Protein AF-A0A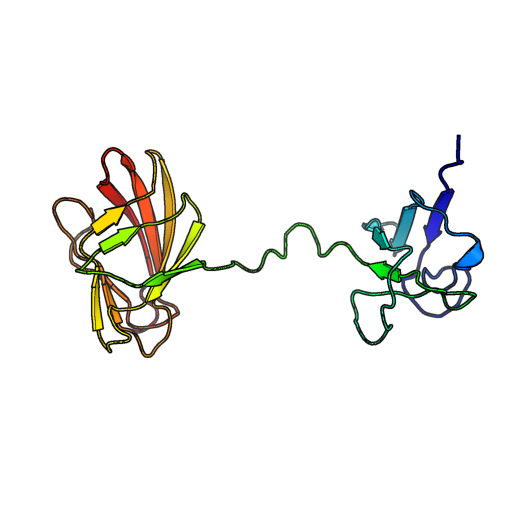6M3K9Q8-F1 (afdb_monomer)

pLDDT: mean 86.96, std 12.34, range [48.69, 98.62]

Organism: NCBI:txid1070528

Sequence (184 aa):
MTDIIVYKKTARTGGGAGAVDGIDGATIVNGSFVFVFMSNRLYGPYIINTSGGGSENDPLILVPDANPGSIDFTLPAIIGKQEAIFEEKTISSGAVTLVGPGNYDIDTESDDATDDLESIAGLNEGEKAILRPESDARTVVVKNNSVIKLQSIDFTMNSQYDLIGIVGLGGGIVQELWRSSCGD

Foldseek 3Di:
DDDAAEAEAADDDDLDPRHPLVDALVPDDPNHWYWYAYPNDTPAIWDKDNQAPDDVVDVQWHAHPHNRPRIITGDPPPPPPPPQDADEFEDDPLETEDQFAGEHAYAYPPNDQEDENAFYHNYAAFTKYKYAHNALSHKYWYACDDAEHEPDGIDIRNHRPKMWMWGDRPPRHIYTPDIDDPDD

Radius of gyration: 24.58 Å; Cα contacts (8 Å, |Δi|>4): 458; chains: 1; bounding box: 51×37×58 Å

Nearest PDB structures (foldseek):
  5iv7-assembly1_F  TM=5.547E-01  e=1.397E-02  Tequatrovirus T4
  4gqa-assembly2_C-3  TM=3.389E-01  e=6.390E+00  Klebsiella pneumoniae 342
  4gqa-assembly2_D  TM=3.445E-01  e=7.968E+00  Klebsiella pneumoniae 342

Secondary structure (DSSP, 8-state):
-PPPPEEEESBSSSSSTTBSTTSBGGG--TT-EEEEEETTEEEEEEEEETT----TTSTTEE--SBS-TT-EEE----TT-----EEEEE-BTTEEE--SSEEEEEEPGGG-SEEEE-EEESPPTT-EEEEEESSTT-EEEE--SSSEE-SSS-EEE-STT-EEEEEEEETTEEEEEEEE----

Structure (mmCIF, N/CA/C/O backbone):
data_AF-A0A6M3K9Q8-F1
#
_entry.id   AF-A0A6M3K9Q8-F1
#
loop_
_atom_site.group_PDB
_atom_site.id
_atom_site.type_symbol
_atom_site.label_atom_id
_atom_site.label_alt_id
_atom_site.label_comp_id
_atom_site.label_asym_id
_atom_site.label_entity_id
_atom_site.label_seq_id
_atom_site.pdbx_PDB_ins_code
_atom_site.Cartn_x
_atom_site.Cartn_y
_atom_site.Cartn_z
_atom_site.occupancy
_atom_site.B_iso_or_equiv
_atom_site.auth_seq_id
_atom_site.auth_comp_id
_atom_site.auth_asym_id
_atom_site.auth_atom_id
_atom_site.pdbx_PDB_model_num
ATOM 1 N N . MET A 1 1 ? 17.496 21.453 -36.275 1.00 57.22 1 MET A N 1
ATOM 2 C CA . MET A 1 1 ? 16.616 20.504 -35.567 1.00 57.22 1 MET A CA 1
ATOM 3 C C . MET A 1 1 ? 17.353 19.182 -35.617 1.00 57.22 1 MET A C 1
ATOM 5 O O . MET A 1 1 ? 17.794 18.833 -36.702 1.00 57.22 1 MET A O 1
ATOM 9 N N . THR A 1 2 ? 17.655 18.560 -34.482 1.00 68.19 2 THR A N 1
ATOM 10 C CA . THR A 1 2 ? 18.297 17.238 -34.483 1.00 68.19 2 THR A CA 1
ATOM 11 C C . THR A 1 2 ? 17.294 16.217 -34.995 1.00 68.19 2 THR A C 1
ATOM 13 O O . THR A 1 2 ? 16.146 16.223 -34.548 1.00 68.19 2 THR A O 1
ATOM 16 N N . ASP A 1 3 ? 17.709 15.387 -35.946 1.00 78.88 3 ASP A N 1
ATOM 17 C CA . ASP A 1 3 ? 16.861 14.319 -36.459 1.00 78.88 3 ASP A CA 1
ATOM 18 C C . ASP A 1 3 ? 16.562 13.316 -35.342 1.00 78.88 3 ASP A C 1
ATOM 20 O O . ASP A 1 3 ? 17.431 12.966 -34.541 1.00 78.88 3 ASP A O 1
ATOM 24 N N . ILE A 1 4 ? 15.312 12.862 -35.279 1.00 76.94 4 ILE A N 1
ATOM 25 C CA . ILE A 1 4 ? 14.912 11.779 -34.383 1.00 76.94 4 ILE A CA 1
ATOM 26 C C . ILE A 1 4 ? 15.349 10.470 -35.034 1.00 76.94 4 ILE A C 1
ATOM 28 O O . ILE A 1 4 ? 14.902 10.145 -36.136 1.00 76.94 4 ILE A O 1
ATOM 32 N N . ILE A 1 5 ? 16.190 9.701 -34.342 1.00 82.69 5 ILE A N 1
ATOM 33 C CA . ILE A 1 5 ? 16.616 8.381 -34.806 1.00 82.69 5 ILE A CA 1
ATOM 34 C C . ILE A 1 5 ? 15.753 7.311 -34.135 1.00 82.69 5 ILE A C 1
ATOM 36 O O . ILE A 1 5 ? 15.603 7.279 -32.911 1.00 82.69 5 ILE A O 1
ATOM 40 N N . VAL A 1 6 ? 15.183 6.426 -34.955 1.00 84.69 6 VAL A N 1
ATOM 41 C CA . VAL A 1 6 ? 14.354 5.304 -34.506 1.00 84.69 6 VAL A CA 1
ATOM 42 C C . VAL A 1 6 ? 15.027 3.991 -34.882 1.00 84.69 6 VAL A C 1
ATOM 44 O O . VAL A 1 6 ? 15.181 3.676 -36.062 1.00 84.69 6 VAL A O 1
ATOM 47 N N . TYR A 1 7 ? 15.376 3.192 -33.877 1.00 87.31 7 TYR A N 1
ATOM 48 C CA . TYR A 1 7 ? 15.953 1.866 -34.067 1.00 87.31 7 TYR A CA 1
ATOM 49 C C . TYR A 1 7 ? 14.874 0.789 -33.957 1.00 87.31 7 TYR A C 1
ATOM 51 O O . TYR A 1 7 ? 14.136 0.720 -32.973 1.00 87.31 7 TYR A O 1
ATOM 59 N N . LYS A 1 8 ? 14.807 -0.091 -34.959 1.00 89.31 8 LYS A N 1
ATOM 60 C CA . LYS A 1 8 ? 13.946 -1.279 -34.955 1.00 89.31 8 LYS A CA 1
ATOM 61 C C . LYS A 1 8 ? 14.800 -2.527 -34.765 1.00 89.31 8 LYS A C 1
ATOM 63 O O . LYS A 1 8 ? 15.604 -2.851 -35.637 1.00 89.31 8 LYS A O 1
ATOM 68 N N . LYS A 1 9 ? 14.593 -3.244 -33.663 1.00 90.19 9 LYS A N 1
ATOM 69 C CA . LYS A 1 9 ? 15.330 -4.467 -33.312 1.00 90.19 9 LYS A CA 1
ATOM 70 C C . LYS A 1 9 ? 14.391 -5.650 -33.110 1.00 90.19 9 LYS A C 1
ATOM 72 O O . LYS A 1 9 ? 13.179 -5.477 -33.011 1.00 90.19 9 LYS A O 1
ATOM 77 N N . THR A 1 10 ? 14.944 -6.858 -33.116 1.00 88.81 10 THR A N 1
ATOM 78 C CA . THR A 1 10 ? 14.188 -8.127 -33.053 1.00 88.81 10 THR A CA 1
ATOM 79 C C . THR A 1 10 ? 14.644 -9.080 -31.954 1.00 88.81 10 THR A C 1
ATOM 81 O O . THR A 1 10 ? 13.968 -10.065 -31.679 1.00 88.81 10 THR A O 1
ATOM 84 N N . ALA A 1 11 ? 15.752 -8.763 -31.293 1.00 84.69 11 ALA A N 1
ATOM 85 C CA . ALA A 1 11 ? 16.248 -9.430 -30.102 1.00 84.69 11 ALA A CA 1
ATOM 86 C C . ALA A 1 11 ? 16.653 -8.372 -29.069 1.00 84.69 11 ALA A C 1
ATOM 88 O O . ALA A 1 11 ? 16.852 -7.207 -29.415 1.00 84.69 11 ALA A O 1
ATOM 89 N N . ARG A 1 12 ? 16.743 -8.773 -27.800 1.00 80.56 12 ARG A N 1
ATOM 90 C CA . ARG A 1 12 ? 17.227 -7.905 -26.719 1.00 80.56 12 ARG A CA 1
ATOM 91 C C . ARG A 1 12 ? 18.750 -7.919 -26.658 1.00 80.56 12 ARG A C 1
ATOM 93 O O . ARG A 1 12 ? 19.350 -6.859 -26.750 1.00 80.56 12 ARG A O 1
ATOM 100 N N . THR A 1 13 ? 19.323 -9.116 -26.577 1.00 79.06 13 THR A N 1
ATOM 101 C CA . THR A 1 13 ? 20.760 -9.351 -26.426 1.00 79.06 13 THR A CA 1
ATOM 102 C C . THR A 1 13 ? 21.303 -10.313 -27.484 1.00 79.06 13 THR A C 1
ATOM 104 O O . THR A 1 13 ? 20.529 -10.940 -28.220 1.00 79.06 13 THR A O 1
ATOM 107 N N . GLY A 1 14 ? 22.626 -10.468 -27.530 1.00 76.06 14 GLY A N 1
ATOM 108 C CA . GLY A 1 14 ? 23.339 -11.482 -28.307 1.00 76.06 14 GLY A CA 1
ATOM 109 C C . GLY A 1 14 ? 24.253 -10.919 -29.392 1.00 76.06 14 GLY A C 1
ATOM 110 O O . GLY A 1 14 ? 24.644 -11.681 -30.278 1.00 76.06 14 GLY A O 1
ATOM 111 N N . GLY A 1 15 ? 24.535 -9.610 -29.372 1.00 66.31 15 GLY A N 1
ATOM 112 C CA . GLY A 1 15 ? 25.542 -8.914 -30.189 1.00 66.31 15 GLY A CA 1
ATOM 113 C C . GLY A 1 15 ? 25.409 -8.991 -31.713 1.00 66.31 15 GLY A C 1
ATOM 114 O O . GLY A 1 15 ? 26.216 -8.440 -32.460 1.00 66.31 15 GLY A O 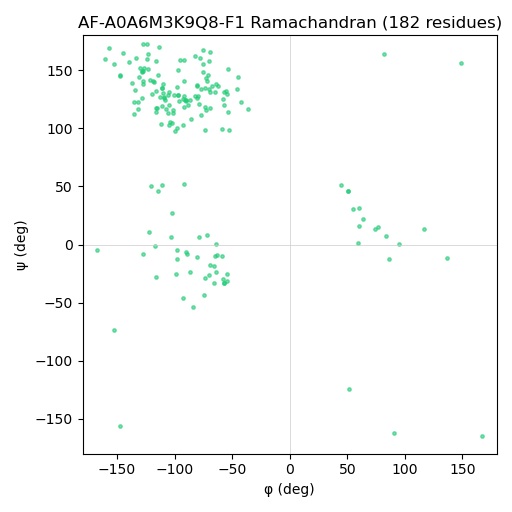1
ATOM 115 N N . GLY A 1 16 ? 24.379 -9.665 -32.223 1.00 77.31 16 GLY A N 1
ATOM 116 C CA . GLY A 1 16 ? 24.034 -9.670 -33.640 1.00 77.31 16 GLY A CA 1
ATOM 117 C C . GLY A 1 16 ? 23.302 -8.390 -34.056 1.00 77.31 16 GLY A C 1
ATOM 118 O O . GLY A 1 16 ? 22.655 -7.730 -33.249 1.00 77.31 16 GLY A O 1
ATOM 119 N N . ALA A 1 17 ? 23.291 -8.080 -35.358 1.00 78.38 17 ALA A N 1
ATOM 120 C CA . ALA A 1 17 ? 22.649 -6.872 -35.905 1.00 78.38 17 ALA A CA 1
ATOM 121 C C . ALA A 1 17 ? 21.161 -6.699 -35.512 1.00 78.38 17 ALA A C 1
ATOM 123 O O . ALA A 1 17 ? 20.640 -5.578 -35.479 1.00 78.38 17 ALA A O 1
ATOM 124 N N . GLY A 1 18 ? 20.476 -7.808 -35.208 1.00 83.44 18 GLY A N 1
ATOM 125 C CA . GLY A 1 18 ? 19.082 -7.838 -34.773 1.00 83.44 18 GLY A CA 1
ATOM 126 C C . GLY A 1 18 ? 18.850 -7.510 -33.295 1.00 83.44 18 GLY A C 1
ATOM 127 O O . GLY A 1 18 ? 17.689 -7.325 -32.929 1.00 83.44 18 GLY A O 1
ATOM 128 N N . ALA A 1 19 ? 19.895 -7.430 -32.471 1.00 87.44 19 ALA A N 1
ATOM 129 C CA . ALA A 1 19 ? 19.804 -7.185 -31.037 1.00 87.44 19 ALA A CA 1
ATOM 130 C C . ALA A 1 19 ? 19.972 -5.692 -30.675 1.00 87.44 19 ALA A C 1
ATOM 132 O O . ALA A 1 19 ? 20.443 -4.892 -31.498 1.00 87.44 19 ALA A O 1
ATOM 133 N N . VAL A 1 20 ? 19.482 -5.300 -29.494 1.00 86.69 20 VAL A N 1
ATOM 134 C CA . VAL A 1 20 ? 19.530 -3.909 -29.003 1.00 86.69 20 VAL A CA 1
ATOM 135 C C . VAL A 1 20 ? 20.935 -3.535 -28.552 1.00 86.69 20 VAL A C 1
ATOM 137 O O . VAL A 1 20 ? 21.405 -2.468 -28.933 1.00 86.69 20 VAL A O 1
ATOM 140 N N . ASP A 1 21 ? 21.603 -4.427 -27.823 1.00 86.12 21 ASP A N 1
ATOM 141 C CA . ASP A 1 21 ? 23.028 -4.327 -27.471 1.00 86.12 21 ASP A CA 1
ATOM 142 C C . ASP A 1 21 ? 23.922 -4.162 -28.717 1.00 86.12 21 ASP A C 1
ATOM 144 O O . ASP A 1 21 ? 24.876 -3.398 -28.708 1.00 86.12 21 ASP A O 1
ATOM 148 N N . GLY A 1 22 ? 23.540 -4.729 -29.862 1.00 86.56 22 GLY A N 1
ATOM 149 C CA . GLY A 1 22 ? 24.239 -4.523 -31.137 1.00 86.56 22 GLY A CA 1
ATOM 150 C C . GLY A 1 22 ? 24.070 -3.138 -31.797 1.00 86.56 22 GLY A C 1
ATOM 151 O O . GLY A 1 22 ? 24.413 -2.987 -32.972 1.00 86.56 22 GLY A O 1
ATOM 152 N N . ILE A 1 23 ? 23.455 -2.140 -31.150 1.00 88.50 23 ILE A N 1
ATOM 153 C CA . ILE A 1 23 ? 23.447 -0.741 -31.629 1.00 88.50 23 ILE A CA 1
ATOM 154 C C . ILE A 1 23 ? 24.774 -0.090 -31.238 1.00 88.50 23 ILE A C 1
ATOM 156 O O . ILE A 1 23 ? 25.202 -0.240 -30.108 1.00 88.50 23 ILE A O 1
ATOM 160 N N . ASP A 1 24 ? 25.407 0.666 -32.135 1.00 89.12 24 ASP A N 1
ATOM 161 C CA . ASP A 1 24 ? 26.601 1.446 -31.790 1.00 89.12 24 ASP A CA 1
ATOM 162 C C . ASP A 1 24 ? 26.210 2.666 -30.941 1.00 89.12 24 ASP A C 1
ATOM 164 O O . ASP A 1 24 ? 25.482 3.548 -31.412 1.00 89.12 24 ASP A O 1
ATOM 168 N N . GLY A 1 25 ? 26.711 2.744 -29.708 1.00 86.56 25 GLY A N 1
ATOM 169 C CA . GLY A 1 25 ? 26.425 3.842 -28.788 1.00 86.56 25 GLY A CA 1
ATOM 170 C C . GLY A 1 25 ? 26.807 5.219 -29.339 1.00 86.56 25 GLY A C 1
ATOM 171 O O . GLY A 1 25 ? 26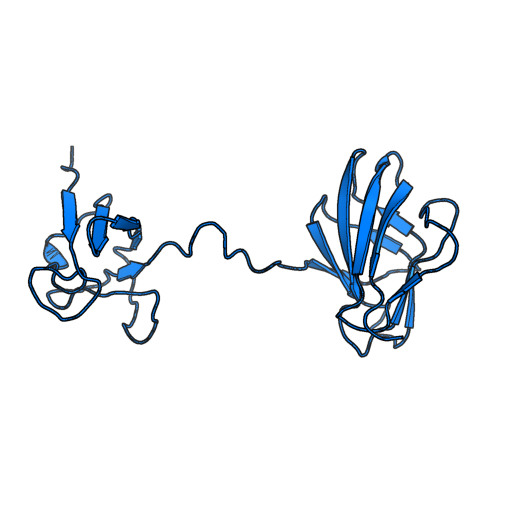.101 6.193 -29.090 1.00 86.56 25 GLY A O 1
ATOM 172 N N . ALA A 1 26 ? 27.828 5.317 -30.198 1.00 87.50 26 ALA A N 1
ATOM 173 C CA . ALA A 1 26 ? 28.233 6.587 -30.810 1.00 87.50 26 ALA A CA 1
ATOM 174 C C . ALA A 1 26 ? 27.172 7.177 -31.762 1.00 87.50 26 ALA A C 1
ATOM 176 O O . ALA A 1 26 ? 27.209 8.367 -32.076 1.00 87.50 26 ALA A O 1
ATOM 177 N N . THR A 1 27 ? 26.226 6.356 -32.227 1.00 86.56 27 THR A N 1
ATOM 178 C CA . THR A 1 27 ? 25.133 6.776 -33.122 1.00 86.56 27 THR A CA 1
ATOM 179 C C . THR A 1 27 ? 23.884 7.240 -32.372 1.00 86.56 27 THR A C 1
ATOM 181 O O . THR A 1 27 ? 22.930 7.734 -32.977 1.00 86.56 27 THR A O 1
ATOM 184 N N . ILE A 1 28 ? 23.871 7.096 -31.046 1.00 85.62 28 ILE A N 1
ATOM 185 C CA . ILE A 1 28 ? 22.727 7.421 -30.204 1.00 85.62 28 ILE A CA 1
ATOM 186 C C . ILE A 1 28 ? 22.819 8.881 -29.767 1.00 85.62 28 ILE A C 1
ATOM 188 O O . ILE A 1 28 ? 23.793 9.315 -29.158 1.00 85.62 28 ILE A O 1
ATOM 192 N N . VAL A 1 29 ? 21.765 9.641 -30.056 1.00 82.19 29 VAL A N 1
ATOM 193 C CA . VAL A 1 29 ? 21.628 11.044 -29.646 1.00 82.19 29 VAL A CA 1
ATOM 194 C C . VAL A 1 29 ? 20.454 11.214 -28.688 1.00 82.19 29 VAL A C 1
ATOM 196 O O . VAL A 1 29 ? 19.523 10.403 -28.684 1.00 82.19 29 VAL A O 1
ATOM 199 N N . ASN A 1 30 ? 20.470 12.284 -27.891 1.00 74.62 30 ASN A N 1
ATOM 200 C CA . ASN A 1 30 ? 19.369 12.603 -26.984 1.00 74.62 30 ASN A CA 1
ATOM 201 C C . ASN A 1 30 ? 18.032 12.697 -27.749 1.00 74.62 30 ASN A C 1
ATOM 203 O O . ASN A 1 30 ? 17.957 13.340 -28.797 1.00 74.62 30 ASN A O 1
ATOM 207 N N . GLY A 1 31 ? 16.990 12.044 -27.231 1.00 71.50 31 GLY A N 1
ATOM 208 C CA . GLY A 1 31 ? 15.682 11.934 -27.886 1.00 71.50 31 GLY A CA 1
ATOM 209 C C . GLY A 1 31 ? 15.556 10.817 -28.933 1.00 71.50 31 GLY A C 1
ATOM 210 O O . GLY A 1 31 ? 14.534 10.755 -29.614 1.00 71.50 31 GLY A O 1
ATOM 211 N N . SER A 1 32 ? 16.555 9.938 -29.080 1.00 82.25 32 SER A N 1
ATOM 212 C CA . SER A 1 32 ? 16.420 8.711 -29.884 1.00 82.25 32 SER A CA 1
ATOM 213 C C . SER A 1 32 ? 15.481 7.699 -29.211 1.00 82.25 32 SER A C 1
ATOM 215 O O . SER A 1 32 ? 15.301 7.716 -27.994 1.00 82.25 32 SER A O 1
ATOM 217 N N . PHE A 1 33 ? 14.916 6.778 -29.998 1.00 82.06 33 PHE A N 1
ATOM 218 C CA . PHE A 1 33 ? 14.041 5.711 -29.499 1.00 82.06 33 PHE A CA 1
ATOM 219 C C . PHE A 1 33 ? 14.462 4.345 -30.040 1.00 82.06 33 PHE A C 1
ATOM 221 O O . PHE A 1 33 ? 14.836 4.216 -31.208 1.00 82.06 33 PHE A O 1
ATOM 228 N N . VAL A 1 34 ? 14.324 3.302 -29.219 1.00 85.56 34 VAL A N 1
ATOM 229 C CA . VAL A 1 34 ? 14.496 1.907 -29.649 1.00 85.56 34 VAL A CA 1
ATOM 230 C C . VAL A 1 34 ? 13.208 1.131 -29.420 1.00 85.56 34 VAL A C 1
ATOM 232 O O . VAL A 1 34 ? 12.667 1.131 -28.317 1.00 85.56 34 VAL A O 1
ATOM 235 N N . PHE A 1 35 ? 12.747 0.428 -30.454 1.00 84.00 35 PHE A N 1
ATOM 236 C CA . PHE A 1 35 ? 11.621 -0.499 -30.386 1.00 84.00 35 PHE A CA 1
ATOM 237 C C . PHE A 1 35 ? 12.088 -1.924 -30.676 1.00 84.00 35 PHE A C 1
ATOM 239 O O . PHE A 1 35 ? 12.757 -2.178 -31.685 1.00 84.00 35 PHE A O 1
ATOM 246 N N . VAL A 1 36 ? 11.672 -2.869 -29.833 1.00 84.00 36 VAL A N 1
ATOM 247 C CA . VAL A 1 36 ? 11.976 -4.295 -30.014 1.00 84.00 36 VAL A CA 1
ATOM 248 C C . VAL A 1 36 ? 10.729 -5.062 -30.431 1.00 84.00 36 VAL A C 1
ATOM 250 O O . VAL A 1 36 ? 9.715 -5.048 -29.734 1.00 84.00 36 VAL A O 1
ATOM 253 N N . PHE A 1 37 ? 10.817 -5.765 -31.558 1.00 81.50 37 PHE A N 1
ATOM 254 C CA . PHE A 1 37 ? 9.775 -6.627 -32.103 1.00 81.50 37 PHE A CA 1
ATOM 255 C C . PHE A 1 37 ? 10.205 -8.091 -32.036 1.00 81.50 37 PHE A C 1
ATOM 257 O O . PHE A 1 37 ? 10.982 -8.549 -32.867 1.00 81.50 37 PHE A O 1
ATOM 264 N N . MET A 1 38 ? 9.664 -8.849 -31.088 1.00 79.56 38 MET A N 1
ATOM 265 C CA . MET A 1 38 ? 9.900 -10.292 -30.988 1.00 79.56 38 MET A CA 1
ATOM 266 C C . MET A 1 38 ? 8.654 -11.036 -31.462 1.00 79.56 38 MET A C 1
ATOM 268 O O . MET A 1 38 ? 7.549 -10.746 -31.008 1.00 79.56 38 MET A O 1
ATOM 272 N N . SE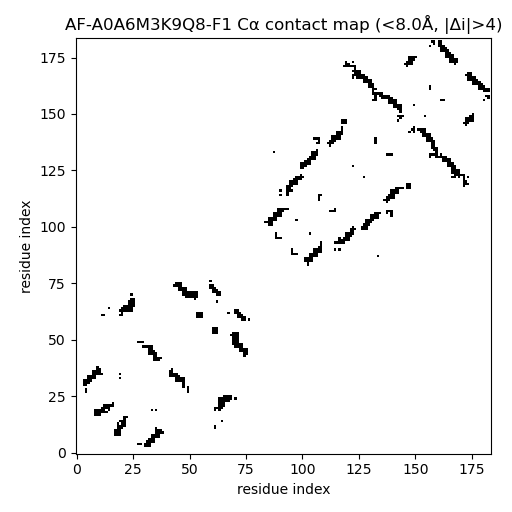R A 1 39 ? 8.810 -11.984 -32.390 1.00 83.69 39 SER A N 1
ATOM 273 C CA . SER A 1 39 ? 7.696 -12.787 -32.931 1.00 83.69 39 SER A CA 1
ATOM 274 C C . SER A 1 39 ? 6.503 -11.942 -33.418 1.00 83.69 39 SER A C 1
ATOM 276 O O . SER A 1 39 ? 5.353 -12.221 -33.086 1.00 83.69 39 SER A O 1
ATOM 278 N N . ASN A 1 40 ? 6.776 -10.868 -34.172 1.00 77.31 40 ASN A N 1
ATOM 279 C CA . ASN A 1 40 ? 5.787 -9.893 -34.665 1.00 77.31 40 ASN A CA 1
ATOM 280 C C . ASN A 1 40 ? 4.986 -9.140 -33.582 1.00 77.31 40 ASN A C 1
ATOM 282 O O . ASN A 1 40 ? 3.983 -8.501 -33.898 1.00 77.31 40 ASN A O 1
ATOM 286 N N . ARG A 1 41 ? 5.428 -9.154 -32.320 1.00 75.50 41 ARG A N 1
ATOM 287 C CA . ARG A 1 41 ? 4.856 -8.352 -31.231 1.00 75.50 41 ARG A CA 1
ATOM 288 C C . ARG A 1 41 ? 5.832 -7.270 -30.793 1.00 75.50 41 ARG A C 1
ATOM 290 O O . ARG A 1 41 ? 7.013 -7.548 -30.603 1.00 75.50 41 ARG A O 1
ATOM 297 N N . LEU A 1 42 ? 5.329 -6.050 -30.610 1.00 80.06 42 LEU A N 1
ATOM 298 C CA . LEU A 1 42 ? 6.087 -4.982 -29.967 1.00 80.06 42 LEU A CA 1
ATOM 299 C C . LEU A 1 42 ? 6.257 -5.331 -28.483 1.00 80.06 42 LEU A C 1
ATOM 301 O O . LEU A 1 42 ? 5.266 -5.455 -27.769 1.00 80.06 42 LEU A O 1
ATOM 305 N N . TYR A 1 43 ? 7.497 -5.511 -28.037 1.00 72.50 43 TYR A N 1
ATOM 306 C CA . TYR A 1 43 ? 7.816 -5.859 -26.650 1.00 72.50 43 TYR A CA 1
ATOM 307 C C . TYR A 1 43 ? 7.937 -4.624 -25.746 1.00 72.50 43 TYR A C 1
ATOM 309 O O . TYR A 1 43 ? 7.729 -4.716 -24.543 1.00 72.50 43 TYR A O 1
ATOM 317 N N . GLY A 1 44 ? 8.221 -3.460 -26.334 1.00 70.19 44 GLY A N 1
ATOM 318 C CA . GLY A 1 44 ? 8.197 -2.168 -25.650 1.00 70.19 44 GLY A CA 1
ATOM 319 C C . GLY A 1 44 ? 9.224 -1.185 -26.218 1.00 70.19 44 GLY A C 1
ATOM 320 O O . GLY A 1 44 ? 10.199 -1.617 -26.847 1.00 70.19 44 GLY A O 1
ATOM 321 N N . PRO A 1 45 ? 9.002 0.130 -26.044 1.00 75.06 45 PRO A N 1
ATOM 322 C CA . PRO A 1 45 ? 10.049 1.123 -26.232 1.00 75.06 45 PRO A CA 1
ATOM 323 C C . PRO A 1 45 ? 11.053 1.036 -25.076 1.00 75.06 45 PRO A C 1
ATOM 325 O O . PRO A 1 45 ? 10.651 0.854 -23.931 1.00 75.06 45 PRO A O 1
ATOM 328 N N . TYR A 1 46 ? 12.341 1.189 -25.363 1.00 78.44 46 TYR A N 1
ATOM 329 C CA . TYR A 1 46 ? 13.367 1.357 -24.331 1.00 78.44 46 TYR A CA 1
ATOM 330 C C . TYR A 1 46 ? 13.579 2.842 -24.059 1.00 78.44 46 TYR A C 1
ATOM 332 O O . TYR A 1 46 ? 13.586 3.649 -24.994 1.00 78.44 46 TYR A O 1
ATOM 340 N N . ILE A 1 47 ? 13.772 3.196 -22.790 1.00 77.06 47 ILE A N 1
ATOM 341 C CA . ILE A 1 47 ? 14.250 4.524 -22.415 1.00 77.06 47 ILE A CA 1
ATOM 342 C C . ILE A 1 47 ? 15.761 4.522 -22.608 1.00 77.06 47 ILE A C 1
ATOM 344 O O . ILE A 1 47 ? 16.461 3.661 -22.081 1.00 77.06 47 ILE A O 1
ATOM 348 N N . ILE A 1 48 ? 16.247 5.485 -23.382 1.00 80.94 48 ILE A N 1
ATOM 349 C CA . ILE A 1 48 ? 17.675 5.687 -23.597 1.00 80.94 48 ILE A CA 1
ATOM 350 C C . ILE A 1 48 ? 18.171 6.678 -22.550 1.00 80.94 48 ILE A C 1
ATOM 352 O O . ILE A 1 48 ? 17.737 7.832 -22.541 1.00 80.94 48 ILE A O 1
ATOM 356 N N . ASN A 1 49 ? 19.095 6.252 -21.698 1.00 77.25 49 ASN A N 1
ATOM 357 C CA . ASN A 1 49 ? 19.798 7.136 -20.782 1.00 77.25 49 ASN A CA 1
ATOM 358 C C . ASN A 1 49 ? 21.214 7.363 -21.307 1.00 77.25 49 ASN A C 1
ATOM 360 O O . ASN A 1 49 ? 22.082 6.511 -21.160 1.00 77.25 49 ASN A O 1
ATOM 364 N N . THR A 1 50 ? 21.461 8.527 -21.909 1.00 72.94 50 THR A N 1
ATOM 365 C CA . THR A 1 50 ? 22.776 8.893 -22.468 1.00 72.94 50 THR A CA 1
ATOM 366 C C . THR A 1 50 ? 23.794 9.352 -21.418 1.00 72.94 50 THR A C 1
ATOM 368 O O . THR A 1 50 ? 24.867 9.842 -21.767 1.00 72.94 50 THR A O 1
ATOM 371 N N . SER A 1 51 ? 23.439 9.245 -20.137 1.00 75.06 51 SER A N 1
ATOM 372 C CA . SER A 1 51 ? 24.323 9.440 -18.981 1.00 75.06 51 SER A CA 1
ATOM 373 C C . SER A 1 51 ? 24.378 8.208 -18.064 1.00 75.06 51 SER A C 1
ATOM 375 O O . SER A 1 51 ? 24.883 8.291 -16.946 1.00 75.06 51 SER A O 1
ATOM 377 N N . GLY A 1 52 ? 23.826 7.079 -18.511 1.00 64.31 52 GLY A N 1
ATOM 378 C CA . GLY A 1 52 ? 23.756 5.823 -17.778 1.00 64.31 52 GLY A CA 1
ATOM 379 C C . GLY A 1 52 ? 25.066 5.037 -17.818 1.00 64.31 52 GLY A C 1
ATOM 380 O O . GLY A 1 52 ? 25.639 4.797 -18.870 1.00 64.31 52 GLY A O 1
ATOM 381 N N . GLY A 1 53 ? 25.575 4.638 -16.657 1.00 62.72 53 GLY A N 1
ATOM 382 C CA . GLY A 1 53 ? 26.735 3.746 -16.525 1.00 62.72 53 GLY A CA 1
ATOM 383 C C . GLY A 1 53 ? 26.324 2.315 -16.186 1.00 62.72 53 GLY A C 1
ATOM 384 O O . GLY A 1 53 ? 27.055 1.636 -15.464 1.00 62.72 53 GLY A O 1
ATOM 385 N N . GLY A 1 54 ? 25.115 1.911 -16.593 1.00 64.81 54 GLY A N 1
ATOM 386 C CA . GLY A 1 54 ? 24.536 0.619 -16.260 1.00 64.81 54 GLY A CA 1
ATOM 387 C C . GLY A 1 54 ? 25.447 -0.554 -16.632 1.00 64.81 54 GLY A C 1
ATOM 388 O O . GLY A 1 54 ? 26.257 -0.483 -17.552 1.00 64.81 54 GLY A O 1
ATOM 389 N N . SER A 1 55 ? 25.319 -1.648 -15.887 1.00 67.88 55 SER A N 1
ATOM 390 C CA . SER A 1 55 ? 26.008 -2.908 -16.162 1.00 67.88 55 SER A CA 1
ATOM 391 C C . SER A 1 55 ? 24.975 -3.932 -16.616 1.00 67.88 55 SER A C 1
ATOM 393 O O . SER A 1 55 ? 23.923 -4.044 -15.992 1.00 67.88 55 SER A O 1
ATOM 395 N N . GLU A 1 56 ? 25.291 -4.731 -17.637 1.00 70.81 56 GLU A N 1
ATOM 396 C CA . GLU A 1 56 ? 24.420 -5.815 -18.133 1.00 70.81 56 GLU A CA 1
ATOM 397 C C . GLU A 1 56 ? 24.166 -6.944 -17.117 1.00 70.81 56 GLU A C 1
ATOM 399 O O . GLU A 1 56 ? 23.455 -7.906 -17.397 1.00 70.81 56 GLU A O 1
ATOM 404 N N . ASN A 1 57 ? 24.734 -6.834 -15.914 1.00 72.75 57 ASN A N 1
ATOM 405 C CA . ASN A 1 57 ? 24.370 -7.686 -14.790 1.00 72.75 57 ASN A CA 1
ATOM 406 C C . ASN A 1 57 ? 22.947 -7.398 -14.271 1.00 72.75 57 ASN A C 1
ATOM 408 O O . ASN A 1 57 ? 22.382 -8.240 -13.573 1.00 72.75 57 ASN A O 1
ATOM 412 N N . ASP A 1 58 ? 22.359 -6.242 -14.603 1.00 71.50 58 ASP A N 1
ATOM 413 C CA . ASP A 1 58 ? 20.946 -5.957 -14.351 1.00 71.50 58 ASP A CA 1
ATOM 414 C C . ASP A 1 58 ? 20.086 -6.442 -15.539 1.00 71.50 58 ASP A C 1
ATOM 416 O O . ASP A 1 58 ? 20.246 -5.952 -16.658 1.00 71.50 58 ASP A O 1
ATOM 420 N N . PRO A 1 59 ? 19.128 -7.367 -15.335 1.00 71.00 59 PRO A N 1
ATOM 421 C CA . PRO A 1 59 ? 18.287 -7.910 -16.407 1.00 71.00 59 PRO A CA 1
ATOM 422 C C . PRO A 1 59 ? 17.348 -6.882 -17.072 1.00 71.00 59 PRO A C 1
ATOM 424 O O . PRO A 1 59 ? 16.690 -7.209 -18.073 1.00 71.00 59 PRO A O 1
ATOM 427 N N . LEU A 1 60 ? 17.227 -5.675 -16.515 1.00 72.88 60 LEU A N 1
ATOM 428 C CA . LEU A 1 60 ? 16.428 -4.565 -17.039 1.00 72.88 60 LEU A CA 1
ATOM 429 C C . LEU A 1 60 ? 17.255 -3.555 -17.843 1.00 72.88 60 LEU A C 1
ATOM 431 O O . LEU A 1 60 ? 16.666 -2.748 -18.570 1.00 72.88 60 LEU A O 1
ATOM 435 N N . ILE A 1 61 ? 18.583 -3.640 -17.756 1.00 77.50 61 ILE A N 1
ATOM 436 C CA . ILE A 1 61 ? 19.535 -2.764 -18.434 1.00 77.50 61 ILE A CA 1
ATOM 437 C C . ILE A 1 61 ? 20.153 -3.522 -19.609 1.00 77.50 61 ILE A C 1
ATOM 439 O O . ILE A 1 61 ? 20.601 -4.657 -19.471 1.00 77.50 61 ILE A O 1
ATOM 443 N N . LEU A 1 62 ? 20.178 -2.893 -20.782 1.00 83.69 62 LEU A N 1
ATOM 444 C CA . LEU A 1 62 ? 20.980 -3.337 -21.922 1.00 83.69 62 LEU A CA 1
ATOM 445 C C . LEU A 1 62 ? 21.983 -2.242 -22.261 1.00 83.69 62 LEU A C 1
ATOM 447 O O . LEU A 1 62 ? 21.627 -1.064 -22.245 1.00 83.69 62 LEU A O 1
ATOM 451 N N . VAL A 1 63 ? 23.210 -2.615 -22.595 1.00 85.75 63 VAL A N 1
ATOM 452 C CA . VAL A 1 63 ? 24.278 -1.664 -22.914 1.00 85.75 63 VAL A CA 1
ATOM 453 C C . VAL A 1 63 ? 24.727 -1.911 -24.357 1.00 85.75 63 VAL A C 1
ATOM 455 O O . VAL A 1 63 ? 24.761 -3.060 -24.782 1.00 85.75 63 VAL A O 1
ATOM 458 N N . PRO A 1 64 ? 25.034 -0.872 -25.156 1.00 86.69 64 PRO A N 1
ATOM 459 C CA . PRO A 1 64 ? 25.669 -1.070 -26.455 1.00 86.69 64 PRO A CA 1
ATOM 460 C C . PRO A 1 64 ? 26.970 -1.889 -26.356 1.00 86.69 64 PRO A C 1
ATOM 462 O O . PRO A 1 64 ? 27.881 -1.519 -25.621 1.00 86.69 64 PRO A O 1
ATOM 465 N N . ASP A 1 65 ? 27.125 -2.934 -27.163 1.00 85.56 65 ASP A N 1
ATOM 466 C CA . ASP A 1 65 ? 28.373 -3.707 -27.255 1.00 85.56 65 ASP A CA 1
ATOM 467 C C . ASP A 1 65 ? 29.518 -2.861 -27.832 1.00 85.56 65 ASP A C 1
ATOM 469 O O . ASP A 1 65 ? 30.690 -3.021 -27.482 1.00 85.56 65 ASP A O 1
ATOM 473 N N . ALA A 1 66 ? 29.177 -1.945 -28.745 1.00 86.31 66 ALA A N 1
ATOM 474 C CA . ALA A 1 66 ? 30.111 -1.048 -29.409 1.00 86.31 66 ALA A CA 1
ATOM 475 C C . ALA A 1 66 ? 29.916 0.392 -28.928 1.00 86.31 66 ALA A C 1
ATOM 477 O O . ALA A 1 66 ? 28.806 0.920 -28.938 1.00 86.31 66 ALA A O 1
ATOM 478 N N . ASN A 1 67 ? 31.024 1.033 -28.543 1.00 86.19 67 ASN A N 1
ATOM 479 C CA . ASN A 1 67 ? 31.076 2.410 -28.040 1.00 86.19 67 ASN A CA 1
ATOM 480 C C . ASN A 1 67 ? 29.978 2.748 -27.007 1.00 86.19 67 ASN A C 1
ATOM 482 O O . ASN A 1 67 ? 29.306 3.770 -27.167 1.00 86.19 67 ASN A O 1
ATOM 486 N N . PRO A 1 68 ? 29.791 1.944 -25.939 1.00 82.44 68 PRO A N 1
ATOM 487 C CA . PRO A 1 68 ? 28.722 2.182 -24.968 1.00 82.44 68 PRO A CA 1
ATOM 488 C C . PRO A 1 68 ? 28.775 3.554 -24.317 1.00 82.44 68 PRO A C 1
ATOM 490 O O . PRO A 1 68 ? 27.735 4.125 -24.011 1.00 82.44 68 PRO A O 1
ATOM 493 N N . GLY A 1 69 ? 29.975 4.107 -24.116 1.00 82.75 69 GLY A N 1
ATOM 494 C CA . GLY A 1 69 ? 30.137 5.367 -23.401 1.00 82.75 69 GLY A CA 1
ATOM 495 C C . GLY A 1 69 ? 29.414 5.316 -22.054 1.00 82.75 69 GLY A C 1
ATOM 496 O O . GLY A 1 69 ? 29.660 4.422 -21.250 1.00 82.75 69 GLY A O 1
ATOM 497 N N . SER A 1 70 ? 28.513 6.269 -21.837 1.00 83.12 70 SER A N 1
ATOM 498 C CA . SER A 1 70 ? 27.570 6.279 -20.716 1.00 83.12 70 SER A CA 1
ATOM 499 C C . SER A 1 70 ? 26.138 6.140 -21.228 1.00 83.12 70 SER A C 1
ATOM 501 O O . SER A 1 70 ? 25.268 6.921 -20.860 1.00 83.12 70 SER A O 1
ATOM 503 N N . ILE A 1 71 ? 25.902 5.208 -22.146 1.00 79.94 71 ILE A N 1
ATOM 504 C CA . ILE A 1 71 ? 24.575 4.939 -22.682 1.00 79.94 71 ILE A CA 1
ATOM 505 C C . ILE A 1 71 ? 24.086 3.598 -22.160 1.00 79.94 71 ILE A C 1
ATOM 507 O O . ILE A 1 71 ? 24.734 2.574 -22.364 1.00 79.94 71 ILE A O 1
ATOM 511 N N . ASP A 1 72 ? 22.897 3.603 -21.567 1.00 82.12 72 ASP A N 1
ATOM 512 C CA . ASP A 1 72 ? 22.139 2.386 -21.326 1.00 82.12 72 ASP A CA 1
ATOM 513 C C . ASP A 1 72 ? 20.709 2.474 -21.883 1.00 82.12 72 ASP A C 1
ATOM 515 O O . ASP A 1 72 ? 20.120 3.548 -22.059 1.00 82.12 72 ASP A O 1
ATOM 519 N N . PHE A 1 73 ? 20.176 1.306 -22.235 1.00 80.38 73 PHE A N 1
ATOM 520 C CA . PHE A 1 73 ? 18.791 1.100 -22.618 1.00 80.38 73 PHE A CA 1
ATOM 521 C C . PHE A 1 73 ? 18.078 0.442 -21.451 1.00 80.38 73 PHE A C 1
ATOM 523 O O . PHE A 1 73 ? 18.207 -0.760 -21.206 1.00 80.38 73 PHE A O 1
ATOM 530 N N . THR A 1 74 ? 17.275 1.227 -20.757 1.00 76.75 74 THR A N 1
ATOM 531 C CA . THR A 1 74 ? 16.466 0.722 -19.662 1.00 76.75 74 THR A CA 1
ATOM 532 C C . THR A 1 74 ? 15.106 0.333 -20.222 1.00 76.75 74 THR A C 1
ATOM 534 O O . THR A 1 74 ? 14.428 1.141 -20.869 1.00 76.75 74 THR A O 1
ATOM 537 N N . LEU A 1 75 ? 14.684 -0.915 -19.998 1.00 71.56 75 LEU A N 1
ATOM 538 C CA . LEU A 1 75 ? 13.265 -1.237 -20.129 1.00 71.56 75 LEU A CA 1
ATOM 539 C C . LEU A 1 75 ? 12.532 -0.307 -19.170 1.00 71.56 75 LEU A C 1
ATOM 541 O O . LEU A 1 75 ? 12.811 -0.398 -17.973 1.00 71.56 75 LEU A O 1
ATOM 545 N N . PRO A 1 76 ? 11.605 0.558 -19.627 1.00 63.19 76 PRO A N 1
ATOM 546 C CA . PRO A 1 76 ? 10.667 1.130 -18.687 1.00 63.19 76 PRO A CA 1
ATOM 547 C C . PRO A 1 76 ? 10.054 -0.082 -18.003 1.00 63.19 76 PRO A C 1
ATOM 549 O O . PRO A 1 76 ? 9.439 -0.920 -18.674 1.00 63.19 76 PRO A O 1
ATOM 552 N N . ALA A 1 77 ? 10.323 -0.239 -16.702 1.00 55.19 77 ALA A N 1
ATOM 553 C CA . ALA A 1 77 ? 9.598 -1.191 -15.885 1.00 55.19 77 ALA A CA 1
ATOM 554 C C . ALA A 1 77 ? 8.148 -1.028 -16.317 1.00 55.19 77 ALA A C 1
ATOM 556 O O . ALA A 1 77 ? 7.688 0.116 -16.387 1.00 55.19 77 ALA A O 1
ATOM 557 N N . ILE A 1 78 ? 7.516 -2.120 -16.774 1.00 54.81 78 ILE A N 1
ATOM 558 C CA . ILE A 1 78 ? 6.128 -2.107 -17.249 1.00 54.81 78 ILE A CA 1
ATOM 559 C C . ILE A 1 78 ? 5.395 -1.116 -16.356 1.00 54.81 78 ILE A C 1
ATOM 561 O O . ILE A 1 78 ? 5.409 -1.318 -15.142 1.00 54.81 78 ILE A O 1
ATOM 565 N N . ILE A 1 79 ? 4.883 -0.017 -16.921 1.00 54.50 79 ILE A N 1
ATOM 566 C CA . ILE A 1 79 ? 4.057 0.942 -16.186 1.00 54.50 79 ILE A CA 1
ATOM 567 C C . ILE A 1 79 ? 2.955 0.082 -15.554 1.00 54.50 79 ILE A C 1
ATOM 569 O O . ILE A 1 79 ? 2.079 -0.392 -16.273 1.00 54.50 79 ILE A O 1
ATOM 573 N N . GLY A 1 80 ? 3.091 -0.276 -14.273 1.00 48.69 80 GLY A N 1
ATOM 574 C CA . GLY A 1 80 ? 2.313 -1.368 -13.675 1.00 48.69 80 GLY A CA 1
ATOM 575 C C . GLY A 1 80 ? 3.054 -2.346 -12.757 1.00 48.69 80 GLY A C 1
ATOM 576 O O . GLY A 1 80 ? 2.382 -3.067 -12.032 1.00 48.69 80 GLY A O 1
ATOM 577 N N . LYS A 1 81 ? 4.392 -2.360 -12.693 1.00 50.16 81 LYS A N 1
ATOM 578 C CA . LYS A 1 81 ? 5.101 -2.859 -11.497 1.00 50.16 81 LYS A CA 1
ATOM 579 C C . LYS A 1 81 ? 5.374 -1.709 -10.533 1.00 50.16 81 LYS A C 1
ATOM 581 O O . LYS A 1 81 ? 6.506 -1.466 -10.134 1.00 50.16 81 LYS A O 1
ATOM 586 N N . GLN A 1 82 ? 4.327 -0.961 -10.201 1.00 50.66 82 GLN A N 1
ATOM 587 C CA . GLN A 1 82 ? 4.339 -0.290 -8.916 1.00 50.66 82 GLN A CA 1
ATOM 588 C C . GLN A 1 82 ? 4.108 -1.423 -7.922 1.00 50.66 82 GLN A C 1
ATOM 590 O O . GLN A 1 82 ? 2.982 -1.900 -7.792 1.00 50.66 82 GLN A O 1
ATOM 595 N N . GLU A 1 83 ? 5.188 -1.923 -7.311 1.00 59.84 83 GLU A N 1
ATOM 596 C CA . GLU A 1 83 ? 5.042 -2.645 -6.047 1.00 59.84 83 GLU A CA 1
ATOM 597 C C . GLU A 1 83 ? 4.100 -1.793 -5.197 1.00 59.84 83 GLU A C 1
ATOM 599 O O . GLU A 1 83 ? 4.212 -0.563 -5.217 1.00 59.84 83 GLU A O 1
ATOM 604 N N . ALA A 1 84 ? 3.102 -2.402 -4.564 1.00 64.12 84 ALA A N 1
ATOM 605 C CA . ALA A 1 84 ? 2.246 -1.659 -3.657 1.00 64.12 84 ALA A CA 1
ATOM 606 C C . ALA A 1 84 ? 3.163 -1.070 -2.577 1.00 64.12 84 ALA A C 1
ATOM 608 O O . ALA A 1 84 ? 3.609 -1.789 -1.691 1.00 64.12 84 ALA A O 1
ATOM 609 N N . ILE A 1 85 ? 3.525 0.206 -2.715 1.00 80.06 85 ILE A N 1
ATOM 610 C CA . ILE A 1 85 ? 4.311 0.913 -1.715 1.00 80.06 85 ILE A CA 1
ATOM 611 C C . ILE A 1 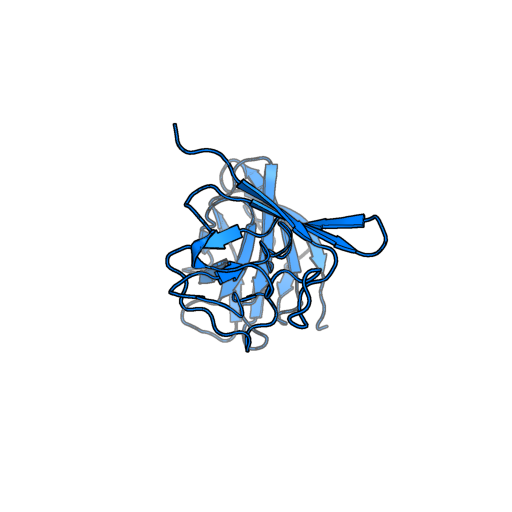85 ? 3.308 1.234 -0.624 1.00 80.06 85 ILE A C 1
ATOM 613 O O . ILE A 1 85 ? 2.367 1.997 -0.855 1.00 80.06 85 ILE A O 1
ATOM 617 N N . PHE A 1 86 ? 3.475 0.578 0.513 1.00 89.31 86 PHE A N 1
ATOM 618 C CA . PHE A 1 86 ? 2.776 0.948 1.722 1.00 89.31 86 PHE A CA 1
ATOM 619 C C . PHE A 1 86 ? 3.557 2.095 2.365 1.00 89.31 86 PHE A C 1
ATOM 621 O O . PHE A 1 86 ? 4.780 2.040 2.486 1.00 89.31 86 PHE A O 1
ATOM 628 N N . GLU A 1 87 ? 2.863 3.184 2.673 1.00 95.31 87 GLU A N 1
ATOM 629 C CA . GLU A 1 87 ? 3.429 4.286 3.445 1.00 95.31 87 GLU A CA 1
ATOM 630 C C . GLU A 1 87 ? 3.247 3.973 4.933 1.00 95.31 87 GLU A C 1
ATOM 632 O O . GLU A 1 87 ? 2.123 3.751 5.380 1.00 95.31 87 GLU A O 1
ATOM 637 N N . GLU A 1 88 ? 4.333 3.964 5.701 1.00 96.00 88 GLU A N 1
ATOM 638 C CA . GLU A 1 88 ? 4.268 3.732 7.146 1.00 96.00 88 GLU A CA 1
ATOM 639 C C . GLU A 1 88 ? 3.571 4.903 7.863 1.00 96.00 88 GLU A C 1
ATOM 641 O O . GLU A 1 88 ? 3.813 6.088 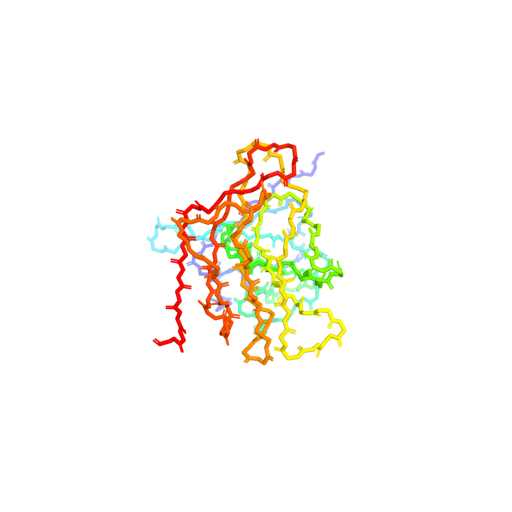7.584 1.00 96.00 88 GLU A O 1
ATOM 646 N N . LYS A 1 89 ? 2.693 4.563 8.809 1.00 98.06 89 LYS A N 1
ATOM 647 C CA . LYS A 1 89 ? 2.027 5.472 9.740 1.00 98.06 89 LYS A CA 1
ATOM 648 C C . LYS A 1 89 ? 2.047 4.884 11.140 1.00 98.06 89 LYS A C 1
ATOM 650 O O . LYS A 1 89 ? 1.328 3.935 11.432 1.00 98.06 89 LYS A O 1
ATOM 655 N N . THR A 1 90 ? 2.797 5.523 12.024 1.00 98.38 90 THR A N 1
ATOM 656 C CA . THR A 1 90 ? 2.779 5.213 13.453 1.00 98.38 90 THR A CA 1
ATOM 657 C C . THR A 1 90 ? 1.541 5.812 14.114 1.00 98.38 90 THR A C 1
ATOM 659 O O . THR A 1 90 ? 1.217 6.988 13.904 1.00 98.38 90 THR A O 1
ATOM 662 N N . ILE A 1 91 ? 0.861 5.014 14.932 1.00 98.62 91 ILE A N 1
ATOM 663 C CA . ILE A 1 91 ? -0.197 5.480 15.823 1.00 98.62 91 ILE A CA 1
ATOM 664 C C . ILE A 1 91 ? 0.395 6.482 16.820 1.00 98.62 91 ILE A C 1
ATOM 666 O O . ILE A 1 91 ? 1.479 6.295 17.371 1.00 98.62 91 ILE A O 1
ATOM 670 N N . SER A 1 92 ? -0.328 7.575 17.048 1.00 98.31 92 SER A N 1
ATOM 671 C CA . SER A 1 92 ? -0.044 8.513 18.127 1.00 98.31 92 SER A CA 1
ATOM 672 C C . SER A 1 92 ? -1.331 8.807 18.877 1.00 98.31 92 SER A C 1
ATOM 674 O O . SER A 1 92 ? -2.282 9.337 18.299 1.00 98.31 92 SER A O 1
ATOM 676 N N . SER A 1 93 ? -1.372 8.440 20.160 1.00 96.94 93 SER A N 1
ATOM 677 C CA . SER A 1 93 ? -2.543 8.594 21.031 1.00 96.94 93 SER A CA 1
ATOM 678 C C . SER A 1 93 ? -3.831 8.036 20.402 1.00 96.94 93 SER A C 1
ATOM 680 O O . SER A 1 93 ? -4.862 8.709 20.378 1.00 96.94 93 SER A O 1
ATOM 682 N N . GLY A 1 94 ? -3.748 6.831 19.830 1.00 98.06 94 GLY A N 1
ATOM 683 C CA . GLY A 1 94 ? -4.868 6.149 19.173 1.00 98.06 94 GLY A CA 1
ATOM 684 C C . GLY A 1 94 ? -5.264 6.703 17.798 1.00 98.06 94 GLY A C 1
ATOM 685 O O . GLY A 1 94 ? -6.343 6.391 17.292 1.00 98.06 94 GLY A O 1
ATOM 686 N N . ALA A 1 95 ? -4.443 7.548 17.169 1.00 98.06 95 ALA A N 1
ATOM 687 C CA . ALA A 1 95 ? -4.765 8.190 15.894 1.00 98.06 95 ALA A CA 1
ATOM 688 C C . ALA A 1 95 ? -3.673 8.019 14.829 1.00 98.06 95 ALA A C 1
ATOM 690 O O . ALA A 1 95 ? -2.484 8.044 15.142 1.00 98.06 95 ALA A O 1
ATOM 691 N N . VAL A 1 96 ? -4.078 7.967 13.554 1.00 98.19 96 VAL A N 1
ATOM 692 C CA . VAL A 1 96 ? -3.179 8.134 12.393 1.00 98.19 96 VAL A CA 1
ATOM 693 C C . VAL A 1 96 ? -3.701 9.196 11.425 1.00 98.19 96 VAL A C 1
ATOM 695 O O . VAL A 1 96 ? -4.908 9.399 11.269 1.00 98.19 96 VAL A O 1
ATOM 698 N N . THR A 1 97 ? -2.780 9.877 10.737 1.00 97.69 97 THR A N 1
ATOM 699 C CA . THR A 1 97 ? -3.101 10.819 9.652 1.00 97.69 97 THR A CA 1
ATOM 700 C C . THR A 1 97 ? -2.523 10.318 8.334 1.00 97.69 97 THR A C 1
ATOM 702 O O . THR A 1 97 ? -1.305 10.266 8.156 1.00 97.69 97 THR A O 1
ATOM 705 N N . LEU A 1 98 ? -3.406 9.965 7.404 1.00 97.06 98 LEU A N 1
ATOM 706 C CA . LEU A 1 98 ? -3.060 9.530 6.053 1.00 97.06 98 LEU A CA 1
ATOM 707 C C . LEU A 1 98 ? -2.808 10.740 5.141 1.00 97.06 98 LEU A C 1
ATOM 709 O O . LEU A 1 98 ? -3.225 11.861 5.440 1.00 97.06 98 LEU A O 1
ATOM 713 N N . VAL A 1 99 ? -2.140 10.517 4.010 1.00 95.31 99 VAL A N 1
ATOM 714 C CA . VAL A 1 99 ? -1.841 11.557 3.006 1.00 95.31 99 VAL A CA 1
ATOM 715 C C . VAL A 1 99 ? -2.665 11.292 1.739 1.00 95.31 99 VAL A C 1
ATOM 717 O O . VAL A 1 99 ? -2.144 11.237 0.628 1.00 95.31 99 VAL A O 1
ATOM 720 N N . GLY A 1 100 ? -3.976 11.109 1.915 1.00 93.94 100 GLY A N 1
ATOM 721 C CA . GLY A 1 100 ? -4.915 10.776 0.842 1.00 93.94 100 GLY A CA 1
ATOM 722 C C . GLY A 1 100 ? -5.104 9.266 0.620 1.00 93.94 100 GLY A C 1
ATOM 723 O O . GLY A 1 100 ? -4.839 8.465 1.519 1.00 93.94 100 GLY A O 1
ATOM 724 N N . PRO A 1 101 ? -5.635 8.856 -0.548 1.00 95.56 101 PRO A N 1
ATOM 725 C CA . PRO A 1 101 ? -5.892 7.453 -0.845 1.00 95.56 101 PRO A CA 1
ATOM 726 C C . PRO A 1 101 ? -4.591 6.688 -1.109 1.00 95.56 101 PRO A C 1
ATOM 728 O O . PRO A 1 101 ? -3.690 7.198 -1.775 1.00 95.56 101 PRO A O 1
ATOM 731 N N . GLY A 1 102 ? -4.512 5.435 -0.664 1.00 94.50 102 GLY A N 1
ATOM 732 C CA . GLY A 1 102 ? -3.295 4.640 -0.817 1.00 94.50 102 GLY A CA 1
ATOM 733 C C . GLY A 1 102 ? -3.271 3.362 0.012 1.00 94.50 102 GLY A C 1
ATOM 734 O O . GLY A 1 102 ? -4.299 2.907 0.514 1.00 94.50 102 GLY A O 1
ATOM 735 N N . ASN A 1 103 ? -2.078 2.792 0.137 1.00 95.44 103 ASN A N 1
ATOM 736 C CA . ASN A 1 103 ? -1.797 1.628 0.966 1.00 95.44 103 ASN A CA 1
ATOM 737 C C . ASN A 1 103 ? -0.920 2.081 2.135 1.00 95.44 103 ASN A C 1
ATOM 739 O O . ASN A 1 103 ? 0.027 2.837 1.913 1.00 95.44 103 ASN A O 1
ATOM 743 N N . TYR A 1 104 ? -1.231 1.641 3.349 1.00 97.56 104 TYR A N 1
ATOM 744 C CA . TYR A 1 104 ? -0.568 2.103 4.563 1.00 97.56 104 TYR A CA 1
ATOM 745 C C . TYR A 1 104 ? -0.206 0.950 5.483 1.00 97.56 104 TYR A C 1
ATOM 747 O O . TYR A 1 104 ? -1.045 0.085 5.755 1.00 97.56 104 TYR A O 1
ATOM 755 N N . ASP A 1 105 ? 1.030 0.984 5.959 1.00 97.56 105 ASP A N 1
ATOM 756 C CA . ASP A 1 105 ? 1.477 0.134 7.049 1.00 97.56 105 ASP A CA 1
ATOM 757 C C . ASP A 1 105 ? 1.253 0.886 8.354 1.00 97.56 105 ASP A C 1
ATOM 759 O O . ASP A 1 105 ? 1.648 2.042 8.494 1.00 97.56 105 ASP A O 1
ATOM 763 N N . ILE A 1 106 ? 0.519 0.270 9.274 1.00 98.31 106 ILE A N 1
ATOM 764 C CA . ILE A 1 106 ? 0.167 0.869 10.554 1.00 98.31 106 ILE A CA 1
ATOM 765 C C . ILE A 1 106 ? 1.088 0.291 11.612 1.00 98.31 106 ILE A C 1
ATOM 767 O O . ILE A 1 106 ? 1.010 -0.896 11.940 1.00 98.31 106 ILE A O 1
ATOM 771 N N . ASP A 1 107 ? 1.941 1.149 12.147 1.00 98.19 107 ASP A N 1
ATOM 772 C CA . ASP A 1 107 ? 2.803 0.821 13.269 1.00 98.19 107 ASP A CA 1
ATOM 773 C C . ASP A 1 107 ? 2.170 1.299 14.580 1.00 98.19 107 ASP A C 1
ATOM 775 O O . ASP A 1 107 ? 1.405 2.266 14.622 1.00 98.19 107 ASP A O 1
ATOM 779 N N . THR A 1 108 ? 2.458 0.592 15.660 1.00 98.50 108 THR A N 1
ATOM 780 C CA . THR A 1 108 ? 1.952 0.887 17.010 1.00 98.50 108 THR A CA 1
ATOM 781 C C . THR A 1 108 ? 2.671 2.085 17.625 1.00 98.50 108 THR A C 1
ATOM 783 O O . THR A 1 108 ? 3.828 2.344 17.291 1.00 98.50 108 THR A O 1
ATOM 786 N N . GLU A 1 109 ? 2.049 2.785 18.576 1.00 97.94 109 GLU A N 1
ATOM 787 C CA . GLU A 1 109 ? 2.722 3.856 19.311 1.00 97.94 109 GLU A CA 1
ATOM 788 C C . GLU A 1 109 ? 3.992 3.334 20.003 1.00 97.94 109 GLU A C 1
ATOM 790 O O . GLU A 1 109 ? 3.991 2.307 20.678 1.00 97.94 109 GLU A O 1
ATOM 795 N N . SER A 1 110 ? 5.101 4.059 19.832 1.00 95.94 110 SER A N 1
ATOM 796 C CA . SER A 1 110 ? 6.388 3.762 20.481 1.00 95.94 110 SER A CA 1
ATOM 797 C C . SER A 1 110 ? 6.937 2.346 20.251 1.00 95.94 110 SER A C 1
ATOM 799 O O . SER A 1 110 ? 7.655 1.842 21.115 1.00 95.94 110 SER A O 1
ATOM 801 N N . ASP A 1 111 ? 6.646 1.720 19.103 1.00 93.12 111 ASP A N 1
ATOM 802 C CA . ASP A 1 111 ? 7.092 0.354 18.803 1.00 93.12 111 ASP A CA 1
ATOM 803 C C . ASP A 1 111 ? 6.571 -0.694 19.814 1.00 93.12 111 ASP A C 1
ATOM 805 O O . ASP A 1 111 ? 7.237 -1.707 20.076 1.00 93.12 111 ASP A O 1
ATOM 809 N N . ASP A 1 112 ? 5.387 -0.480 20.390 1.00 96.50 112 ASP A N 1
ATOM 810 C CA . ASP A 1 112 ? 4.760 -1.442 21.293 1.00 96.50 112 ASP A CA 1
ATOM 811 C C . ASP A 1 112 ? 4.285 -2.723 20.572 1.00 96.50 112 ASP A C 1
ATOM 813 O O . ASP A 1 112 ? 4.253 -2.851 19.349 1.00 96.50 112 ASP A O 1
ATOM 817 N N . ALA A 1 113 ? 3.975 -3.772 21.334 1.00 97.06 113 ALA A N 1
ATOM 818 C CA . ALA A 1 113 ? 3.485 -5.020 20.736 1.00 97.06 113 ALA A CA 1
ATOM 819 C C . ALA A 1 113 ? 2.038 -4.890 20.232 1.00 97.06 113 ALA A C 1
ATOM 821 O O . ALA A 1 113 ? 1.627 -5.603 19.316 1.00 97.06 113 ALA A O 1
ATOM 822 N N . THR A 1 114 ? 1.250 -4.016 20.860 1.00 97.94 114 THR A N 1
ATOM 823 C CA . THR A 1 114 ? -0.169 -3.839 20.562 1.00 97.94 114 THR A CA 1
ATOM 824 C C . THR A 1 114 ? -0.587 -2.397 20.768 1.00 97.94 114 THR A C 1
ATOM 826 O O . THR A 1 114 ? -0.131 -1.766 21.717 1.00 97.94 114 THR A O 1
ATOM 829 N N . ASP A 1 115 ? -1.504 -1.919 19.934 1.00 98.56 115 ASP A N 1
ATOM 830 C CA . ASP A 1 115 ? -2.124 -0.607 20.103 1.00 98.56 115 ASP A CA 1
ATOM 831 C C . ASP A 1 115 ? -3.535 -0.566 19.494 1.00 98.56 115 ASP A C 1
ATOM 833 O O . ASP A 1 115 ? -3.868 -1.341 18.589 1.00 98.56 115 ASP A O 1
ATOM 837 N N . ASP A 1 116 ? -4.362 0.344 19.999 1.00 98.56 116 ASP A N 1
ATOM 838 C CA . ASP A 1 116 ? -5.730 0.571 19.547 1.00 98.56 116 ASP A CA 1
ATOM 839 C C . ASP A 1 116 ? -5.743 1.730 18.535 1.00 98.56 116 ASP A C 1
ATOM 841 O O . ASP A 1 116 ? -5.345 2.856 18.827 1.00 98.56 116 ASP A O 1
ATOM 845 N N . LEU A 1 117 ? -6.263 1.481 17.331 1.00 98.50 117 LEU A N 1
ATOM 846 C CA . LEU A 1 117 ? -6.497 2.518 16.332 1.00 98.50 117 LEU A CA 1
ATOM 847 C C . LEU A 1 117 ? -7.926 3.052 16.463 1.00 98.50 117 LEU A C 1
ATOM 849 O O . LEU A 1 117 ? -8.892 2.426 16.019 1.00 98.50 117 LEU A O 1
ATOM 853 N N . GLU A 1 118 ? -8.056 4.231 17.061 1.00 98.44 118 GLU A N 1
ATOM 854 C CA . GLU A 1 118 ? -9.331 4.865 17.390 1.00 98.44 118 GLU A CA 1
ATOM 855 C C . GLU A 1 118 ? -9.769 5.925 16.372 1.00 98.44 118 GLU A C 1
ATOM 857 O O . GLU A 1 118 ? -10.968 6.182 16.237 1.00 98.44 118 GLU A O 1
ATOM 862 N N . SER A 1 119 ? -8.844 6.553 15.641 1.00 98.00 119 SER A N 1
ATOM 863 C CA . SER A 1 119 ? -9.195 7.564 14.636 1.00 98.00 119 SER A CA 1
ATOM 864 C C . SER A 1 119 ? -8.250 7.604 13.435 1.00 98.00 119 SER A C 1
ATOM 866 O O . SER A 1 119 ? -7.049 7.365 13.543 1.00 98.00 119 SER A O 1
ATOM 868 N N . ILE A 1 120 ? -8.815 7.915 12.264 1.00 98.06 120 ILE A N 1
ATOM 869 C CA . ILE A 1 120 ? -8.093 8.019 10.993 1.00 98.06 120 ILE A CA 1
ATOM 870 C C . ILE A 1 120 ? -8.492 9.334 10.322 1.00 98.06 120 ILE A C 1
ATOM 872 O O . ILE A 1 120 ? -9.669 9.568 10.045 1.00 98.06 120 ILE A O 1
ATOM 876 N N . ALA A 1 121 ? -7.509 10.183 10.036 1.00 96.44 121 ALA A N 1
ATOM 877 C CA . ALA A 1 121 ? -7.692 11.439 9.314 1.00 96.44 121 ALA A CA 1
ATOM 878 C C . ALA A 1 121 ? -6.989 11.416 7.947 1.00 96.44 121 ALA A C 1
ATOM 880 O O . ALA A 1 121 ? -6.195 10.525 7.656 1.00 96.44 121 ALA A O 1
ATOM 881 N N . GLY A 1 122 ? -7.263 12.425 7.114 1.00 95.62 122 GLY A N 1
ATOM 882 C CA . GLY A 1 122 ? -6.551 12.636 5.846 1.00 95.62 122 GLY A CA 1
ATOM 883 C C . GLY A 1 122 ? -7.207 12.039 4.600 1.00 95.62 122 GLY A C 1
ATOM 884 O O . GLY A 1 122 ? -6.672 12.216 3.511 1.00 95.62 122 GLY A O 1
ATOM 885 N N . LEU A 1 123 ? -8.370 11.391 4.738 1.00 97.00 123 LEU A N 1
ATOM 886 C CA . LEU A 1 123 ? -9.205 10.970 3.610 1.00 97.00 123 LEU A CA 1
ATOM 887 C C . LEU A 1 123 ? -10.367 11.942 3.397 1.00 97.00 123 LEU A C 1
ATOM 889 O O . LEU A 1 123 ? -11.143 12.222 4.318 1.00 97.00 123 LEU A O 1
ATOM 893 N N . ASN A 1 124 ? -10.519 12.413 2.165 1.00 96.56 124 ASN A N 1
ATOM 894 C CA . ASN A 1 124 ? -11.721 13.103 1.719 1.00 96.56 124 ASN A CA 1
ATOM 895 C C . ASN A 1 124 ? -12.866 12.107 1.478 1.00 96.56 124 ASN A C 1
ATOM 897 O O . ASN A 1 124 ? -12.676 10.890 1.420 1.00 96.56 124 ASN A O 1
ATOM 901 N N . GLU A 1 125 ? -14.084 12.628 1.324 1.00 97.81 125 GLU A N 1
ATOM 902 C CA . GLU A 1 125 ? -15.250 11.804 1.005 1.00 97.81 125 GLU A CA 1
ATOM 903 C C . GLU A 1 125 ? -15.037 11.020 -0.306 1.00 97.81 125 GLU A C 1
ATOM 905 O O . GLU A 1 125 ? -14.719 11.592 -1.348 1.00 97.81 125 GLU A O 1
ATOM 910 N N . GLY A 1 126 ? -15.200 9.696 -0.245 1.00 97.44 126 GLY A N 1
ATOM 911 C CA . GLY A 1 126 ? -15.038 8.773 -1.371 1.00 97.44 126 GLY A CA 1
ATOM 912 C C . GLY A 1 126 ? -13.610 8.269 -1.615 1.00 97.44 126 GLY A C 1
ATOM 913 O O . GLY A 1 126 ? -13.441 7.301 -2.365 1.00 97.44 126 GLY A O 1
ATOM 914 N N . GLU A 1 127 ? -12.593 8.860 -0.983 1.00 98.06 127 GLU A N 1
ATOM 915 C CA . GLU A 1 127 ? -11.214 8.364 -1.052 1.00 98.06 127 GLU A CA 1
ATOM 916 C C . GLU A 1 127 ? -11.065 7.059 -0.269 1.00 98.06 127 GLU A C 1
ATOM 918 O O . GLU A 1 127 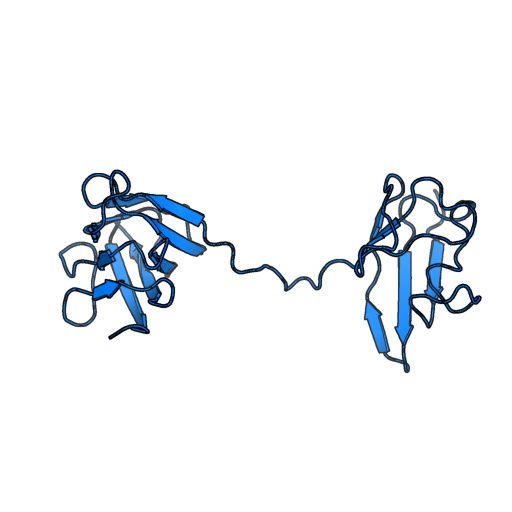? -11.730 6.849 0.745 1.00 98.06 127 GLU A O 1
ATOM 923 N N . LYS A 1 128 ? -10.205 6.160 -0.754 1.00 97.94 128 LYS A N 1
ATOM 924 C CA . LYS A 1 128 ? -10.053 4.809 -0.208 1.00 97.94 128 LYS A CA 1
ATOM 925 C C . LYS A 1 128 ? -8.630 4.565 0.247 1.00 97.94 128 LYS A C 1
ATOM 927 O O . LYS A 1 128 ? -7.697 4.948 -0.454 1.00 97.94 128 LYS A O 1
ATOM 932 N N . ALA A 1 129 ? -8.491 3.857 1.356 1.00 97.81 129 ALA A N 1
ATOM 933 C CA . ALA A 1 129 ? -7.206 3.378 1.835 1.00 97.81 129 ALA A CA 1
ATOM 934 C C . ALA A 1 129 ? -7.266 1.885 2.159 1.00 97.81 129 ALA A C 1
ATOM 936 O O . ALA A 1 129 ? -8.327 1.360 2.505 1.00 97.81 129 ALA A O 1
ATOM 937 N N . ILE A 1 130 ? -6.124 1.217 2.033 1.00 97.50 130 ILE A N 1
ATOM 938 C CA . ILE A 1 130 ? -5.903 -0.145 2.514 1.00 97.50 130 ILE A CA 1
ATOM 939 C C . ILE A 1 130 ? -4.895 -0.059 3.652 1.00 97.50 130 ILE A C 1
ATOM 941 O O . ILE A 1 130 ? -3.831 0.526 3.469 1.00 97.50 130 ILE A O 1
ATOM 945 N N . LEU A 1 131 ? -5.240 -0.622 4.805 1.00 97.81 131 LEU A N 1
ATOM 946 C CA . LEU A 1 131 ? -4.379 -0.657 5.983 1.00 97.81 131 LEU A CA 1
ATOM 947 C C . LEU A 1 131 ? -3.994 -2.105 6.296 1.00 97.81 131 LEU A C 1
ATOM 949 O O . LEU A 1 131 ? -4.819 -3.004 6.109 1.00 97.81 131 LEU A O 1
ATOM 953 N N . ARG A 1 132 ? -2.778 -2.302 6.802 1.00 96.56 132 ARG A N 1
ATOM 954 C CA . ARG A 1 132 ? -2.277 -3.543 7.419 1.00 96.56 132 ARG A CA 1
ATOM 955 C C . ARG A 1 132 ? -1.323 -3.191 8.568 1.00 96.56 132 ARG A C 1
ATOM 957 O O . ARG A 1 132 ? -0.911 -2.032 8.632 1.00 96.56 132 ARG A O 1
ATOM 964 N N . PRO A 1 133 ? -0.971 -4.111 9.478 1.00 97.25 133 PRO A N 1
ATOM 965 C CA . PRO A 1 133 ? 0.032 -3.817 10.493 1.00 97.25 133 PRO A CA 1
ATOM 966 C C . PRO A 1 133 ? 1.436 -3.838 9.866 1.00 97.25 133 PRO A C 1
ATOM 968 O O . PRO A 1 133 ? 1.683 -4.605 8.934 1.00 97.25 133 PRO A O 1
ATOM 971 N N . GLU A 1 134 ? 2.354 -3.019 10.386 1.00 97.00 134 GLU A N 1
ATOM 972 C CA . GLU A 1 134 ? 3.737 -2.891 9.876 1.00 97.00 134 GLU A CA 1
ATOM 973 C C . GLU A 1 134 ? 4.501 -4.227 9.872 1.00 97.00 134 GLU A C 1
ATOM 975 O O . GLU A 1 134 ? 5.310 -4.497 8.987 1.00 97.00 134 GLU A O 1
ATOM 980 N N . SER A 1 135 ? 4.231 -5.118 10.830 1.00 94.94 135 SER A N 1
ATOM 981 C CA . SER A 1 135 ? 4.835 -6.454 10.845 1.00 94.94 135 SER A CA 1
ATOM 982 C C . SER A 1 135 ? 4.014 -7.462 11.646 1.00 94.94 135 SER A C 1
ATOM 984 O O . SER A 1 135 ? 3.149 -7.088 12.431 1.00 94.94 135 SER A O 1
ATOM 986 N N . ASP A 1 136 ? 4.361 -8.749 11.534 1.00 94.12 136 ASP A N 1
ATOM 987 C CA . ASP A 1 136 ? 3.803 -9.824 12.376 1.00 94.12 136 ASP A CA 1
ATOM 988 C C . ASP A 1 136 ? 4.137 -9.668 13.881 1.00 94.12 136 ASP A C 1
ATOM 990 O O . ASP A 1 136 ? 3.623 -10.411 14.715 1.00 94.12 136 ASP A O 1
ATOM 994 N N . ALA A 1 137 ? 5.015 -8.728 14.255 1.00 95.62 137 ALA A N 1
ATOM 995 C CA . ALA A 1 137 ? 5.291 -8.389 15.653 1.00 95.62 137 ALA A CA 1
ATOM 996 C C . ALA A 1 137 ? 4.365 -7.285 16.201 1.00 95.62 137 ALA A C 1
ATOM 998 O O . ALA A 1 137 ? 4.409 -7.006 17.401 1.00 95.62 137 ALA A O 1
ATOM 999 N N . ARG A 1 138 ? 3.549 -6.657 15.340 1.00 96.31 138 ARG A N 1
ATOM 1000 C CA . ARG A 1 138 ? 2.629 -5.566 15.678 1.00 96.31 138 ARG A CA 1
ATOM 1001 C C . ARG A 1 138 ? 1.189 -6.048 15.618 1.00 96.31 138 ARG A C 1
ATOM 1003 O O . ARG A 1 138 ? 0.735 -6.554 14.599 1.00 96.31 138 ARG A O 1
ATOM 1010 N N . THR A 1 139 ? 0.454 -5.841 16.705 1.00 97.38 139 THR A N 1
ATOM 1011 C CA . THR A 1 139 ? -1.000 -6.011 16.727 1.00 97.38 139 THR A CA 1
ATOM 1012 C C . THR A 1 139 ? -1.682 -4.649 16.724 1.00 97.38 139 THR A C 1
ATOM 1014 O O . THR A 1 139 ? -1.512 -3.861 17.648 1.00 97.38 139 THR A O 1
ATOM 1017 N N . VAL A 1 140 ? -2.493 -4.374 15.709 1.00 97.94 140 VAL A N 1
ATOM 1018 C CA . VAL A 1 140 ? -3.298 -3.151 15.630 1.00 97.94 140 VAL A CA 1
ATOM 1019 C C . VAL A 1 140 ? -4.765 -3.516 15.778 1.00 97.94 140 VAL A C 1
ATOM 1021 O O . VAL A 1 140 ? -5.320 -4.249 14.960 1.00 97.94 140 VAL A O 1
ATOM 1024 N N . VAL A 1 141 ? -5.422 -2.991 16.807 1.00 97.88 141 VAL A N 1
ATOM 1025 C CA . VAL A 1 141 ? -6.858 -3.188 17.019 1.00 97.88 141 VAL A CA 1
ATOM 1026 C C . VAL A 1 141 ? -7.609 -1.979 16.477 1.00 97.88 141 VAL A C 1
ATOM 1028 O O . VAL A 1 141 ? -7.709 -0.936 17.118 1.00 97.88 141 VAL A O 1
ATOM 1031 N N . VAL A 1 142 ? -8.171 -2.108 15.280 1.00 98.25 142 VAL A N 1
ATOM 1032 C CA . VAL A 1 142 ? -9.017 -1.077 14.677 1.00 98.25 142 VAL A CA 1
ATOM 1033 C C . VAL A 1 142 ? -10.356 -1.046 15.406 1.00 98.25 142 VAL A C 1
ATOM 1035 O O . VAL A 1 142 ? -11.125 -2.011 15.363 1.00 98.25 142 VAL A O 1
ATOM 1038 N N . LYS A 1 143 ? -10.654 0.066 16.080 1.00 98.31 143 LYS A N 1
ATOM 1039 C CA . LYS A 1 143 ? -11.847 0.187 16.924 1.00 98.31 143 LYS A CA 1
ATOM 1040 C C . LYS A 1 143 ? -13.090 0.491 16.105 1.00 98.31 143 LYS A C 1
ATOM 1042 O O . LYS A 1 143 ? -13.080 1.359 15.237 1.00 98.31 143 LYS A O 1
ATOM 1047 N N . ASN A 1 144 ? -14.201 -0.164 16.429 1.00 97.88 144 ASN A N 1
ATOM 1048 C CA . ASN A 1 144 ? -15.511 0.233 15.926 1.00 97.88 144 ASN A CA 1
ATOM 1049 C C . ASN A 1 144 ? -16.115 1.310 16.837 1.00 97.88 144 ASN A C 1
ATOM 1051 O O . ASN A 1 144 ? -16.527 1.021 17.962 1.00 97.88 144 ASN A O 1
ATOM 1055 N N . ASN A 1 145 ? -16.185 2.560 16.374 1.00 97.56 145 ASN A N 1
ATOM 1056 C CA . ASN A 1 145 ? -16.570 3.686 17.227 1.00 97.56 145 ASN A CA 1
ATOM 1057 C C . ASN A 1 145 ? -17.348 4.802 16.486 1.00 97.56 145 ASN A C 1
ATOM 1059 O O . ASN A 1 145 ? -18.071 4.582 15.507 1.00 97.56 145 ASN A O 1
ATOM 1063 N N . SER A 1 146 ? -17.310 6.031 17.016 1.00 96.25 146 SER A N 1
ATOM 1064 C CA . SER A 1 146 ? -18.020 7.183 16.452 1.00 96.25 146 SER A CA 1
ATOM 1065 C C . SER A 1 146 ? -17.434 7.680 15.121 1.00 96.25 146 SER A C 1
ATOM 1067 O O . SER A 1 146 ? -18.214 8.202 14.322 1.00 96.25 146 SER A O 1
ATOM 1069 N N . VAL A 1 147 ? -16.141 7.467 14.857 1.00 97.56 147 VAL A N 1
ATOM 1070 C CA . VAL A 1 147 ? -15.405 7.987 13.688 1.00 97.56 147 VAL A CA 1
ATOM 1071 C C . VAL A 1 147 ? -14.891 6.891 12.750 1.00 97.56 147 VAL A C 1
ATOM 1073 O O . VAL A 1 147 ? -14.827 7.118 11.546 1.00 97.56 147 VAL A O 1
ATOM 1076 N N . ILE A 1 148 ? -14.622 5.687 13.252 1.00 98.31 148 ILE A N 1
ATOM 1077 C CA . ILE A 1 148 ? -14.327 4.498 12.448 1.00 98.31 148 ILE A CA 1
ATOM 1078 C C . ILE A 1 148 ? -15.553 3.582 12.480 1.00 98.31 148 ILE A C 1
ATOM 1080 O O . ILE A 1 148 ? -15.933 3.060 13.528 1.00 98.31 148 ILE A O 1
ATOM 1084 N N . LYS A 1 149 ? -16.207 3.408 11.328 1.00 97.94 149 LYS A N 1
ATOM 1085 C CA . LYS A 1 149 ? -17.420 2.593 11.173 1.00 97.94 149 LYS A CA 1
ATOM 1086 C C . LYS A 1 149 ? -17.076 1.224 10.606 1.00 97.94 149 LYS A C 1
ATOM 1088 O O . LYS A 1 149 ? -16.962 1.068 9.390 1.00 97.94 149 LYS A O 1
ATOM 1093 N N . LEU A 1 150 ? -16.947 0.235 11.484 1.00 97.50 150 LEU A N 1
ATOM 1094 C CA . LEU A 1 150 ? -16.757 -1.160 11.092 1.00 97.50 150 LEU A CA 1
ATOM 1095 C C . LEU A 1 150 ? -18.105 -1.880 10.974 1.00 97.50 150 LEU A C 1
ATOM 1097 O O . LEU A 1 150 ? -19.106 -1.470 11.564 1.00 97.50 150 LEU A O 1
ATOM 1101 N N . GLN A 1 151 ? -18.140 -2.982 10.225 1.00 91.38 151 GLN A N 1
ATOM 1102 C CA . GLN A 1 151 ? -19.378 -3.731 9.965 1.00 91.38 151 GLN A CA 1
ATOM 1103 C C . GLN A 1 151 ? -20.020 -4.366 11.214 1.00 91.38 151 GLN A C 1
ATOM 1105 O O . GLN A 1 151 ? -21.221 -4.635 11.204 1.00 91.38 151 GLN A O 1
ATOM 1110 N N . SER A 1 152 ? -19.259 -4.636 12.282 1.00 86.81 152 SER A N 1
ATOM 1111 C CA . SER A 1 152 ? -19.802 -5.289 13.483 1.00 86.81 152 SER A CA 1
ATOM 1112 C C . SER A 1 152 ? -19.040 -4.931 14.761 1.00 86.81 152 SER A C 1
ATOM 1114 O O . SER A 1 152 ? -19.531 -4.152 15.577 1.00 86.81 152 SER A O 1
ATOM 1116 N N . ILE A 1 153 ? -17.839 -5.477 14.925 1.00 94.50 153 ILE A N 1
ATOM 1117 C CA . ILE A 1 153 ? -16.984 -5.319 16.105 1.00 94.50 153 ILE A CA 1
ATOM 1118 C C . ILE A 1 153 ? -15.617 -4.774 15.694 1.00 94.50 153 ILE A C 1
ATOM 1120 O O . ILE A 1 153 ? -15.331 -4.679 14.491 1.00 94.50 153 ILE A O 1
ATOM 1124 N N . ASP A 1 154 ? -14.803 -4.447 16.701 1.00 97.50 154 ASP A N 1
ATOM 1125 C CA . ASP A 1 154 ? -13.373 -4.174 16.553 1.00 97.50 154 ASP A CA 1
ATOM 1126 C C . ASP A 1 154 ? -12.714 -5.226 15.652 1.00 97.50 154 ASP A C 1
ATOM 1128 O O . ASP A 1 154 ? -13.097 -6.402 15.643 1.00 97.50 154 ASP A O 1
ATOM 1132 N N . PHE A 1 155 ? -11.746 -4.786 14.860 1.00 97.19 155 PHE A N 1
ATOM 1133 C CA . PHE A 1 155 ? -10.982 -5.649 13.977 1.00 97.19 155 PHE A CA 1
ATOM 1134 C C . PHE A 1 155 ? -9.526 -5.667 14.418 1.00 97.19 155 PHE A C 1
ATOM 1136 O O . PHE A 1 155 ? -8.863 -4.635 14.403 1.00 97.19 155 PHE A O 1
ATOM 1143 N N . THR A 1 156 ? -9.039 -6.839 14.801 1.00 96.88 156 THR A N 1
ATOM 1144 C CA . THR A 1 156 ? -7.639 -7.039 15.161 1.00 96.88 156 THR A CA 1
ATOM 1145 C C . THR A 1 156 ? -6.854 -7.437 13.919 1.00 96.88 156 THR A C 1
ATOM 1147 O O . THR A 1 156 ? -7.195 -8.421 13.274 1.00 96.88 156 THR A O 1
ATOM 1150 N N . MET A 1 157 ? -5.818 -6.666 13.603 1.00 97.00 157 MET A N 1
ATOM 1151 C CA . MET A 1 157 ? -4.788 -7.001 12.626 1.00 97.00 157 MET A CA 1
ATOM 1152 C C . MET A 1 157 ? -3.546 -7.458 13.397 1.00 97.00 157 MET A C 1
ATOM 1154 O O . MET A 1 157 ? -2.884 -6.632 14.021 1.00 97.00 157 MET A O 1
ATOM 1158 N N . ASN A 1 158 ? -3.270 -8.758 13.425 1.00 95.56 158 ASN A N 1
ATOM 1159 C CA . ASN A 1 158 ? -2.176 -9.392 14.169 1.00 95.56 158 ASN A CA 1
ATOM 1160 C C . ASN A 1 158 ? -1.150 -10.097 13.261 1.00 95.56 158 ASN A C 1
ATOM 1162 O O . ASN A 1 158 ? -0.158 -10.628 13.757 1.00 95.56 158 ASN A O 1
ATOM 1166 N N . SER A 1 159 ? -1.371 -10.085 11.946 1.00 95.06 159 SER A N 1
ATOM 1167 C CA . SER A 1 159 ? -0.406 -10.500 10.934 1.00 95.06 159 SER A CA 1
ATOM 1168 C C . SER A 1 159 ? -0.244 -9.424 9.866 1.00 95.06 159 SER A C 1
ATOM 1170 O O . SER A 1 159 ? -1.205 -8.759 9.484 1.00 95.06 159 SER A O 1
ATOM 1172 N N . GLN A 1 160 ? 0.951 -9.320 9.278 1.00 93.19 160 GLN A N 1
ATOM 1173 C CA . GLN A 1 160 ? 1.233 -8.458 8.120 1.00 93.19 160 GLN A CA 1
ATOM 1174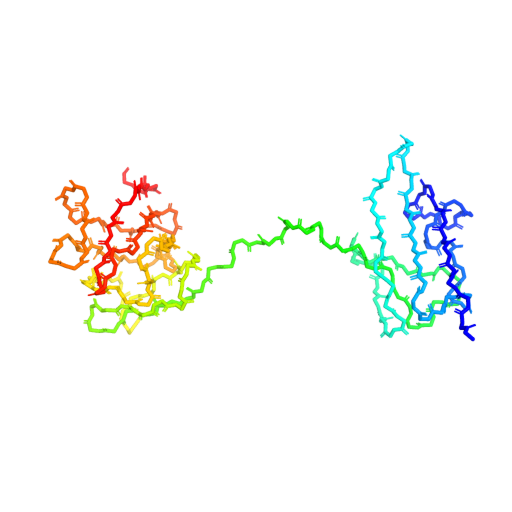 C C . GLN A 1 160 ? 0.369 -8.778 6.879 1.00 93.19 160 GLN A C 1
ATOM 1176 O O . GLN A 1 160 ? 0.412 -8.055 5.879 1.00 93.19 160 GLN A O 1
ATOM 1181 N N . TYR A 1 161 ? -0.375 -9.890 6.903 1.00 93.25 161 TYR A N 1
ATOM 1182 C CA . TYR A 1 161 ? -1.321 -10.291 5.859 1.00 93.25 161 TYR A CA 1
ATOM 1183 C C . TYR A 1 161 ? -2.778 -9.928 6.170 1.00 93.25 161 TYR A C 1
ATOM 1185 O O . TYR A 1 161 ? -3.642 -10.122 5.307 1.00 93.25 161 TYR A O 1
ATOM 1193 N N . ASP A 1 162 ? -3.057 -9.396 7.360 1.00 95.94 162 ASP A N 1
ATOM 1194 C CA . ASP A 1 162 ? -4.360 -8.833 7.685 1.00 95.94 162 ASP A CA 1
ATOM 1195 C C . ASP A 1 162 ? -4.531 -7.499 6.981 1.00 95.94 162 ASP A C 1
ATOM 1197 O O . ASP A 1 162 ? -3.634 -6.659 6.951 1.00 95.94 162 ASP A O 1
ATOM 1201 N N . LEU A 1 163 ? -5.702 -7.309 6.388 1.00 95.88 163 LEU A N 1
ATOM 1202 C CA . LEU A 1 163 ? -5.986 -6.140 5.573 1.00 95.88 163 LEU A CA 1
ATOM 1203 C C . LEU A 1 163 ? -7.373 -5.613 5.895 1.00 95.88 163 LEU A C 1
ATOM 1205 O O . LEU A 1 163 ? -8.338 -6.374 5.984 1.00 95.88 163 LEU A O 1
ATOM 1209 N N . ILE A 1 164 ? -7.499 -4.294 5.962 1.00 97.62 164 ILE A N 1
ATOM 1210 C CA . ILE A 1 164 ? -8.791 -3.616 5.972 1.00 97.62 164 ILE A CA 1
ATOM 1211 C C . ILE A 1 164 ? -8.824 -2.535 4.898 1.00 97.62 164 ILE A C 1
ATOM 1213 O O . ILE A 1 164 ? -7.961 -1.662 4.826 1.00 97.62 164 ILE A O 1
ATOM 1217 N N . GLY A 1 165 ? -9.840 -2.599 4.043 1.00 97.81 165 GLY A N 1
ATOM 1218 C CA . GLY A 1 165 ? -10.161 -1.540 3.100 1.00 97.81 165 GLY A CA 1
ATOM 1219 C C . GLY A 1 165 ? -11.170 -0.582 3.714 1.00 97.81 165 GLY A C 1
ATOM 1220 O O . GLY A 1 165 ? -12.244 -1.009 4.140 1.00 97.81 165 GLY A O 1
ATOM 1221 N N . ILE A 1 166 ? -10.867 0.713 3.702 1.00 98.38 166 ILE A N 1
ATOM 1222 C CA . ILE A 1 166 ? -11.741 1.773 4.216 1.00 98.38 166 ILE A CA 1
ATOM 1223 C C . ILE A 1 166 ? -12.040 2.829 3.149 1.00 98.38 166 ILE A C 1
ATOM 1225 O O . ILE A 1 166 ? -11.304 2.979 2.172 1.00 98.38 166 ILE A O 1
ATOM 1229 N N . VAL A 1 167 ? -13.123 3.578 3.346 1.00 98.50 167 VAL A N 1
ATOM 1230 C CA . VAL A 1 167 ? -13.504 4.752 2.556 1.00 98.50 167 VAL A CA 1
ATOM 1231 C C . VAL A 1 167 ? -13.771 5.944 3.471 1.00 98.50 167 VAL A C 1
ATOM 1233 O O . VAL A 1 167 ? -14.407 5.795 4.514 1.00 98.50 167 VAL A O 1
ATOM 1236 N N . GLY A 1 168 ? -13.303 7.130 3.088 1.00 98.19 168 GLY A N 1
ATOM 1237 C CA . GLY A 1 168 ? -13.650 8.378 3.759 1.00 98.19 168 GLY A CA 1
ATOM 1238 C C . GLY A 1 168 ? -15.111 8.753 3.510 1.00 98.19 168 GLY A C 1
ATOM 1239 O O . GLY A 1 168 ? -15.584 8.719 2.375 1.00 98.19 168 GLY A O 1
ATOM 1240 N N . LEU A 1 169 ? -15.829 9.144 4.561 1.00 97.50 169 LEU A N 1
ATOM 1241 C CA . LEU A 1 169 ? -17.193 9.686 4.488 1.00 97.50 169 LEU A CA 1
ATOM 1242 C C . LEU A 1 169 ? -17.227 11.217 4.661 1.00 97.50 169 LEU A C 1
ATOM 1244 O O . LEU A 1 169 ? -18.298 11.809 4.765 1.00 97.50 169 LEU A O 1
ATOM 1248 N N . GLY A 1 170 ? -16.055 11.859 4.714 1.00 91.62 170 GLY A N 1
ATOM 1249 C CA . GLY A 1 170 ? -15.911 13.271 5.061 1.00 91.62 170 GLY A CA 1
ATOM 1250 C C . GLY A 1 170 ? -15.927 13.519 6.575 1.00 91.62 170 GLY A C 1
ATOM 1251 O O . GLY A 1 170 ? -16.284 12.656 7.375 1.00 91.62 170 GLY A O 1
ATOM 1252 N N . GLY A 1 171 ? -15.474 14.706 6.991 1.00 90.62 171 GLY A N 1
ATOM 1253 C CA . GLY A 1 171 ? -15.486 15.116 8.403 1.00 90.62 171 GLY A CA 1
ATOM 1254 C C . GLY A 1 171 ? -14.613 14.273 9.345 1.00 90.62 171 GLY A C 1
ATOM 1255 O O . GLY A 1 171 ? -14.877 14.257 10.542 1.00 90.62 171 GLY A O 1
ATOM 1256 N N . GLY A 1 172 ? -13.604 13.564 8.821 1.00 92.50 172 GLY A N 1
ATOM 1257 C CA . GLY A 1 172 ? -12.750 12.660 9.607 1.00 92.50 172 GLY A CA 1
ATOM 1258 C C . GLY A 1 172 ? -13.407 11.323 9.962 1.00 92.50 172 GLY A C 1
ATOM 1259 O O . GLY A 1 172 ? -12.928 10.626 10.850 1.00 92.50 172 GLY A O 1
ATOM 1260 N N . ILE A 1 173 ? -14.514 10.976 9.300 1.00 97.69 173 ILE A N 1
ATOM 1261 C CA . ILE A 1 173 ? -15.189 9.690 9.468 1.00 97.69 173 ILE A CA 1
ATOM 1262 C C . ILE A 1 173 ? -14.749 8.755 8.345 1.00 97.69 173 ILE A C 1
ATOM 1264 O O . ILE A 1 173 ? -14.742 9.142 7.173 1.00 97.69 173 ILE A O 1
ATOM 1268 N N . VAL A 1 174 ? -14.442 7.510 8.693 1.00 98.44 174 VAL A N 1
ATOM 1269 C CA . VAL A 1 174 ? -14.144 6.441 7.737 1.00 98.44 174 VAL A CA 1
ATOM 1270 C C . VAL A 1 174 ? -15.075 5.254 7.951 1.00 98.44 174 VAL A C 1
ATOM 1272 O O . VAL A 1 174 ? -15.551 5.001 9.059 1.00 98.44 174 VAL A O 1
ATOM 1275 N N . GLN A 1 175 ? -15.341 4.514 6.882 1.00 98.25 175 GLN A N 1
ATOM 1276 C CA . GLN A 1 175 ? -16.153 3.305 6.904 1.00 98.25 175 GLN A CA 1
ATOM 1277 C C . GLN A 1 175 ? -15.406 2.143 6.266 1.00 98.25 175 GLN A C 1
ATOM 1279 O O . GLN A 1 175 ? -14.758 2.298 5.235 1.00 98.25 175 GLN A O 1
ATOM 1284 N N . GLU A 1 176 ? -15.543 0.963 6.854 1.00 98.12 176 GLU A N 1
ATOM 1285 C CA . GLU A 1 176 ? -15.060 -0.279 6.270 1.00 98.12 176 GLU A CA 1
ATOM 1286 C C . GLU A 1 176 ? -15.792 -0.622 4.964 1.00 98.12 176 GLU A C 1
ATOM 1288 O O . GLU A 1 176 ? -17.023 -0.664 4.899 1.00 98.12 176 GLU A O 1
ATOM 1293 N N . LEU A 1 177 ? -15.014 -0.945 3.934 1.00 97.50 177 LEU A N 1
ATOM 1294 C CA . LEU A 1 177 ? -15.482 -1.552 2.692 1.00 97.50 177 LEU A CA 1
ATOM 1295 C C . LEU A 1 177 ? -15.397 -3.079 2.748 1.00 97.50 177 LEU A C 1
ATOM 1297 O O . LEU A 1 177 ? -16.324 -3.769 2.325 1.00 97.50 177 LEU A O 1
ATOM 1301 N N . TRP A 1 178 ? -14.267 -3.595 3.226 1.00 96.56 178 TRP A N 1
ATOM 1302 C CA . TRP A 1 178 ? -13.965 -5.018 3.331 1.00 96.56 178 TRP A CA 1
ATOM 1303 C C . TRP A 1 178 ? -12.833 -5.231 4.338 1.00 96.56 178 TRP A C 1
ATOM 1305 O O . TRP A 1 178 ? -12.052 -4.317 4.601 1.00 96.56 178 TRP A O 1
ATOM 1315 N N . ARG A 1 179 ? -12.714 -6.453 4.854 1.00 95.44 179 ARG A N 1
ATOM 1316 C CA . ARG A 1 179 ? -11.596 -6.886 5.696 1.00 95.44 179 ARG A CA 1
ATOM 1317 C C . ARG A 1 179 ? -11.163 -8.304 5.331 1.00 95.44 179 ARG A C 1
ATOM 1319 O O . ARG A 1 179 ? -11.961 -9.069 4.787 1.00 95.44 179 ARG A O 1
ATOM 1326 N N . SER A 1 180 ? -9.923 -8.642 5.645 1.00 94.31 180 SER A N 1
ATOM 1327 C CA . SER A 1 180 ? -9.346 -9.978 5.534 1.00 94.31 180 SER A CA 1
ATOM 1328 C C . SER A 1 180 ? -8.552 -10.260 6.801 1.00 94.31 180 SER A C 1
ATOM 1330 O O . SER A 1 180 ? -7.643 -9.495 7.104 1.00 94.31 180 SER A O 1
ATOM 1332 N N . SER A 1 181 ? -8.897 -11.335 7.510 1.00 90.50 181 SER A N 1
ATOM 1333 C CA . SER A 1 181 ? -8.061 -11.904 8.572 1.00 90.50 181 SER A CA 1
ATOM 1334 C C . SER A 1 1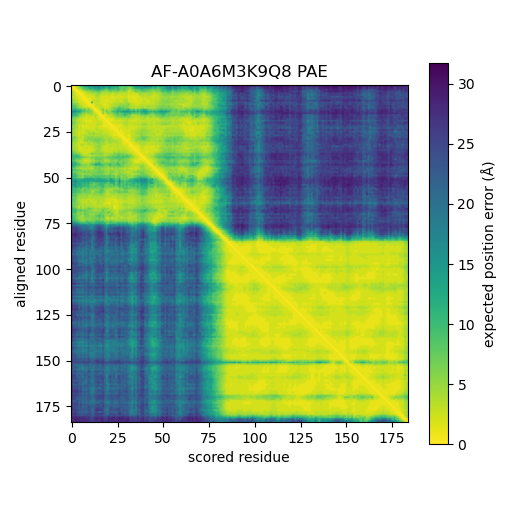81 ? -7.360 -13.128 7.989 1.00 90.50 181 SER A C 1
ATOM 1336 O O . SER A 1 181 ? -8.008 -14.073 7.530 1.00 90.50 181 SER A O 1
ATOM 1338 N N . CYS A 1 182 ? -6.040 -13.051 7.917 1.00 76.56 182 CYS A N 1
ATOM 1339 C CA . CYS A 1 182 ? -5.136 -14.058 7.390 1.00 76.56 182 CYS A CA 1
ATOM 1340 C C . CYS A 1 182 ? -4.159 -14.477 8.500 1.00 76.56 182 CYS A C 1
ATOM 1342 O O . CYS A 1 182 ? -2.950 -14.483 8.286 1.00 76.56 182 CYS A O 1
ATOM 1344 N N . GLY A 1 183 ? -4.676 -14.821 9.681 1.00 62.34 183 GLY A N 1
ATOM 1345 C CA . GLY A 1 183 ? -3.848 -15.181 10.839 1.00 62.34 183 GLY A CA 1
ATOM 1346 C C . GLY A 1 183 ? -4.582 -15.840 12.013 1.00 62.34 183 GLY A C 1
ATOM 1347 O O . GLY A 1 183 ? -3.911 -16.291 12.941 1.00 62.34 183 GLY A O 1
ATOM 1348 N N . ASP A 1 184 ? -5.916 -15.954 11.950 1.00 58.78 184 ASP A N 1
ATOM 1349 C CA . ASP A 1 184 ? -6.778 -16.470 13.029 1.00 58.78 184 ASP A CA 1
ATOM 1350 C C . ASP A 1 184 ? -7.360 -17.873 12.755 1.00 58.78 184 ASP A C 1
ATOM 1352 O O . ASP A 1 184 ? -7.744 -18.167 11.595 1.00 58.78 184 ASP A O 1
#

Solvent-accessible surface area (backbone atoms only — not comparable to full-atom values): 9894 Å² total; per-residue (Å²): 131,85,81,76,50,76,45,83,26,49,37,67,65,80,70,40,86,48,12,50,18,38,40,52,32,82,78,64,53,94,81,40,44,39,38,33,36,48,93,91,36,80,76,48,64,35,47,67,35,78,78,27,78,70,54,70,86,39,95,55,38,41,41,28,78,40,63,25,84,34,33,23,35,33,51,61,69,60,92,77,73,68,69,86,68,56,49,81,40,58,31,53,96,33,28,40,76,48,91,44,61,47,41,30,22,40,35,32,47,92,78,37,57,61,36,56,41,55,42,57,34,51,40,52,61,75,33,43,36,36,40,27,18,62,32,66,71,25,28,36,32,39,40,53,55,98,36,25,43,49,94,79,58,63,45,75,22,57,21,54,65,12,38,37,34,34,30,17,70,32,97,48,27,34,33,58,76,49,74,47,82,61,78,126

Mean predicted aligned error: 13.13 Å